Protein AF-0000000080868254 (afdb_homodimer)

Solvent-accessible surface area (backbone atoms only — not comparable to full-atom values): 18801 Å² total; per-residue (Å²): 122,67,76,65,59,70,73,47,70,87,49,38,46,84,48,96,91,38,57,43,38,47,66,55,54,52,48,51,52,50,49,51,52,48,44,69,66,23,72,53,44,58,68,69,58,51,49,35,52,51,50,48,51,50,36,41,52,49,46,23,74,74,70,76,46,77,66,84,44,53,63,46,52,36,52,51,48,42,25,28,54,68,40,35,48,67,52,64,89,85,54,77,50,29,49,23,31,48,89,92,38,28,28,34,74,47,54,37,42,64,83,52,80,74,42,64,48,76,47,57,61,83,40,53,45,54,31,36,36,39,30,37,33,45,89,84,73,48,79,48,74,48,81,39,54,44,86,74,35,61,88,71,90,54,68,57,33,58,51,53,67,87,63,69,77,129,122,63,79,58,60,70,73,49,70,86,51,36,47,84,49,95,91,32,52,43,39,49,67,54,53,51,48,52,53,49,51,50,52,48,44,70,67,23,72,52,45,59,70,70,58,53,48,35,53,50,49,48,52,50,36,40,51,50,46,23,74,74,68,75,45,77,65,84,45,53,62,46,51,35,53,50,46,41,24,28,54,67,41,34,48,66,49,64,89,84,54,76,51,29,48,22,31,49,88,92,39,28,27,33,73,47,55,38,42,64,85,50,79,72,41,64,46,77,45,58,60,84,41,54,45,54,30,37,37,41,31,37,33,46,89,83,72,47,79,46,73,47,82,38,54,45,86,74,34,61,88,69,89,54,69,56,33,58,48,51,67,88,64,69,76,129

Organism: NCBI:txid3151122

pLDDT: mean 88.77, std 14.73, range [28.58, 98.81]

Radius of gyration: 23.91 Å; Cα contacts (8 Å, |Δi|>4): 512; chains: 2; bounding box: 74×66×41 Å

Secondary structure (DSSP, 8-state):
------SSGGGEEEETTEEEEHHHHHHHHHHHHHHHH-TTS-HHHHHHHHHHHHHHHHHHHHHS---S-HHHHHHHHHHHHH--EEPPTT-SS-SEEETTEEEEEEEE-TT--S-EEEEETTS--SEEEEEEE-TT--EEEEEEEGGGS---SSSEEEEETT----/------SSGGGEEEETTEEEEHHHHHHHHHHHHHHHH-TTS-HHHHHHHHHHHHHHHHHHHHHS---S-HHHHHHHHHHHHH--EEPPTT-SS-SEEETTEEEEEEEE-TT--S-EEEEETTS--SEEEEEEE-TT--EEEEEEEGGGS---SSSEEEEETT----

Structure (mmCIF, N/CA/C/O backbone):
data_AF-0000000080868254-model_v1
#
loop_
_entity.id
_entity.type
_entity.pdbx_description
1 polymer 'Uncharacterized protein'
#
loop_
_atom_site.group_PDB
_atom_site.id
_atom_site.type_symbol
_atom_site.label_atom_id
_atom_site.label_alt_id
_atom_site.label_comp_id
_atom_site.label_asym_id
_atom_site.label_entity_id
_atom_site.label_seq_id
_atom_site.pdbx_PDB_ins_code
_atom_site.Cartn_x
_atom_site.Cartn_y
_atom_site.Cartn_z
_atom_site.occupancy
_atom_site.B_iso_or_equiv
_atom_site.auth_seq_id
_atom_site.auth_comp_id
_atom_site.auth_asym_id
_atom_site.auth_atom_id
_atom_site.pdbx_PDB_model_num
ATOM 1 N N . MET A 1 1 ? 33.5 0.46 -16.234 1 28.58 1 MET A N 1
ATOM 2 C CA . MET A 1 1 ? 34.469 0.875 -15.234 1 28.58 1 MET A CA 1
ATOM 3 C C . MET A 1 1 ? 33.781 1.437 -14 1 28.58 1 MET A C 1
ATOM 5 O O . MET A 1 1 ? 32.969 2.369 -14.102 1 28.58 1 MET A O 1
ATOM 9 N N . THR A 1 2 ? 33.75 0.509 -12.914 1 41.06 2 THR A N 1
ATOM 10 C CA . THR A 1 2 ? 32.906 1.168 -11.898 1 41.06 2 THR A CA 1
ATOM 11 C C . THR A 1 2 ? 33.688 2.297 -11.227 1 41.06 2 THR A C 1
ATOM 13 O O . THR A 1 2 ? 34.812 2.098 -10.781 1 41.06 2 THR A O 1
ATOM 16 N N . GLY A 1 3 ? 34.031 3.314 -11.969 1 34.5 3 GLY A N 1
ATOM 17 C CA . GLY A 1 3 ? 34.781 4.535 -11.742 1 34.5 3 GLY A CA 1
ATOM 18 C C . GLY A 1 3 ? 34.781 4.965 -10.289 1 34.5 3 GLY A C 1
ATOM 19 O O . GLY A 1 3 ? 35.062 6.125 -9.984 1 34.5 3 GLY A O 1
ATOM 20 N N . LEU A 1 4 ? 34.156 4.215 -9.391 1 41.09 4 LEU A N 1
ATOM 21 C CA . LEU A 1 4 ? 34.25 4.812 -8.062 1 41.09 4 LEU A CA 1
ATOM 22 C C . LEU A 1 4 ? 35.594 4.508 -7.41 1 41.09 4 LEU A C 1
ATOM 24 O O . LEU A 1 4 ? 36.031 3.359 -7.395 1 41.09 4 LEU A O 1
ATOM 28 N N . PRO A 1 5 ? 36.344 5.52 -7.031 1 38.59 5 PRO A N 1
ATOM 29 C CA . PRO A 1 5 ? 37.594 5.305 -6.285 1 38.59 5 PRO A CA 1
ATOM 30 C C . PRO A 1 5 ? 37.375 4.582 -4.961 1 38.59 5 PRO A C 1
ATOM 32 O O . PRO A 1 5 ? 36.406 4.867 -4.254 1 38.59 5 PRO A O 1
ATOM 35 N N . ILE A 1 6 ? 37.75 3.262 -4.836 1 46.84 6 ILE A N 1
ATOM 36 C CA . ILE A 1 6 ? 37.688 2.525 -3.578 1 46.84 6 ILE A CA 1
ATOM 37 C C . ILE A 1 6 ? 38.844 2.938 -2.674 1 46.84 6 ILE A C 1
ATOM 39 O O . ILE A 1 6 ? 40 2.867 -3.076 1 46.84 6 ILE A O 1
ATOM 43 N N . SER A 1 7 ? 38.5 3.75 -1.731 1 48.47 7 SER A N 1
ATOM 44 C CA . SER A 1 7 ? 39.531 4.16 -0.797 1 48.47 7 SER A CA 1
ATOM 45 C C . SER A 1 7 ? 40.031 2.979 0.026 1 48.47 7 SER A C 1
ATOM 47 O O . SER A 1 7 ? 41.188 2.963 0.459 1 48.47 7 SER A O 1
ATOM 49 N N . ASP A 1 8 ? 39 2.137 0.325 1 55.06 8 ASP A N 1
ATOM 50 C CA . ASP A 1 8 ? 39.438 1.041 1.197 1 55.06 8 ASP A CA 1
ATOM 51 C C . ASP A 1 8 ? 39.375 -0.296 0.464 1 55.06 8 ASP A C 1
ATOM 53 O O . ASP A 1 8 ? 38.312 -0.664 -0.081 1 55.06 8 ASP A O 1
ATOM 57 N N . PRO A 1 9 ? 40.469 -0.851 0.209 1 56.84 9 PRO A N 1
ATOM 58 C CA . PRO A 1 9 ? 40.594 -2.131 -0.494 1 56.84 9 PRO A CA 1
ATOM 59 C C . PRO A 1 9 ? 39.562 -3.164 0.002 1 56.84 9 PRO A C 1
ATOM 61 O O . PRO A 1 9 ? 39.281 -4.133 -0.703 1 56.84 9 PRO A O 1
ATOM 64 N N . SER A 1 10 ? 39.188 -2.908 1.234 1 66.38 10 SER A N 1
ATOM 65 C CA . SER A 1 10 ? 38.25 -3.869 1.812 1 66.38 10 SER A CA 1
ATOM 66 C C . SER A 1 10 ? 36.844 -3.703 1.223 1 66.38 10 SER A C 1
ATOM 68 O O . SER A 1 10 ? 36 -4.582 1.377 1 66.38 10 SER A O 1
ATOM 70 N N . ASP A 1 11 ? 36.812 -2.84 0.397 1 68.88 11 ASP A N 1
ATOM 71 C CA . ASP A 1 11 ? 35.438 -2.535 -0.048 1 68.88 11 ASP A CA 1
ATOM 72 C C . ASP A 1 11 ? 35.188 -3.109 -1.438 1 68.88 11 ASP A C 1
ATOM 74 O O . ASP A 1 11 ? 34.188 -2.791 -2.066 1 68.88 11 ASP A O 1
ATOM 78 N N . GLY A 1 12 ? 36.281 -3.912 -1.975 1 74.19 12 GLY A N 1
ATOM 79 C CA . GLY A 1 12 ? 36.094 -4.48 -3.295 1 74.19 12 GLY A CA 1
ATOM 80 C C . GLY A 1 12 ? 37.219 -5.391 -3.74 1 74.19 12 GLY A C 1
ATOM 81 O O . GLY A 1 12 ? 38.031 -5.836 -2.92 1 74.19 12 GLY A O 1
ATOM 82 N N . ILE A 1 13 ? 37.156 -6.027 -4.945 1 74.5 13 ILE A N 1
ATOM 83 C CA . ILE A 1 13 ? 38.156 -6.906 -5.508 1 74.5 13 ILE A CA 1
ATOM 84 C C . ILE A 1 13 ? 38.75 -6.273 -6.762 1 74.5 13 ILE A C 1
ATOM 86 O O . ILE A 1 13 ? 38.062 -5.555 -7.492 1 74.5 13 ILE A O 1
ATOM 90 N N . TRP A 1 14 ? 40.031 -6.375 -6.805 1 73.06 14 TRP A N 1
ATOM 91 C CA . TRP A 1 14 ? 40.719 -5.953 -8.023 1 73.06 14 TRP A CA 1
ATOM 92 C C . TRP A 1 14 ? 40.594 -7.012 -9.117 1 73.06 14 TRP A C 1
ATOM 94 O O . TRP A 1 14 ? 40.938 -8.18 -8.898 1 73.06 14 TRP A O 1
ATOM 104 N N . ASP A 1 15 ? 39.812 -6.617 -10.18 1 70.5 15 ASP A N 1
ATOM 105 C CA . ASP A 1 15 ? 39.688 -7.57 -11.273 1 70.5 15 ASP A CA 1
ATOM 106 C C . ASP A 1 15 ? 40 -6.918 -12.617 1 70.5 15 ASP A C 1
ATOM 108 O O . ASP A 1 15 ? 39.375 -5.953 -13.023 1 70.5 15 ASP A O 1
ATOM 112 N N . ASP A 1 16 ? 40.938 -7.566 -13.289 1 79.75 16 ASP A N 1
ATOM 113 C CA . ASP A 1 16 ? 41.375 -7.203 -14.633 1 79.75 16 ASP A CA 1
ATOM 114 C C . ASP A 1 16 ? 41.594 -5.695 -14.75 1 79.75 16 ASP A C 1
ATOM 116 O O . ASP A 1 16 ? 41.094 -5.059 -15.68 1 79.75 16 ASP A O 1
ATOM 120 N N . GLY A 1 17 ? 42.188 -5.152 -13.828 1 74.81 17 GLY A N 1
ATOM 121 C CA . GLY A 1 17 ? 42.594 -3.756 -13.93 1 74.81 17 GLY A CA 1
ATOM 122 C C . GLY A 1 17 ? 41.531 -2.805 -13.398 1 74.81 17 GLY A C 1
ATOM 123 O O . GLY A 1 17 ? 41.688 -1.584 -13.484 1 74.81 17 GLY A O 1
ATOM 124 N N . GLU A 1 18 ? 40.375 -3.33 -13.039 1 74.94 18 GLU A N 1
ATOM 125 C CA . GLU A 1 18 ? 39.344 -2.461 -12.484 1 74.94 18 GLU A CA 1
ATOM 126 C C . GLU A 1 18 ? 38.938 -2.898 -11.078 1 74.94 18 GLU A C 1
ATOM 128 O O . GLU A 1 18 ? 38.969 -4.09 -10.766 1 74.94 18 GLU A O 1
ATOM 133 N N . TRP A 1 19 ? 38.812 -2.008 -10.195 1 74.88 19 TRP A N 1
ATOM 134 C CA . TRP A 1 19 ? 38.281 -2.279 -8.875 1 74.88 19 TRP A CA 1
ATOM 135 C C . TRP A 1 19 ? 36.75 -2.445 -8.93 1 74.88 19 TRP A C 1
ATOM 137 O O . TRP A 1 19 ? 36.062 -1.589 -9.469 1 74.88 19 TRP A O 1
ATOM 147 N N . ILE A 1 20 ? 36.406 -3.693 -8.531 1 77.56 20 ILE A N 1
ATOM 148 C CA . ILE A 1 20 ? 34.969 -3.957 -8.461 1 77.56 20 ILE A CA 1
ATOM 149 C C . ILE A 1 20 ? 34.531 -3.973 -7 1 77.56 20 ILE A C 1
ATOM 151 O O . ILE A 1 20 ? 35.062 -4.75 -6.195 1 77.56 20 ILE A O 1
ATOM 155 N N . SER A 1 21 ? 33.719 -3.076 -6.566 1 82.06 21 SER A N 1
ATOM 156 C CA . SER A 1 21 ? 33.25 -2.955 -5.188 1 82.06 21 SER A CA 1
ATOM 157 C C . SER A 1 21 ? 32.375 -4.141 -4.793 1 82.06 21 SER A C 1
ATOM 159 O O . SER A 1 21 ? 31.641 -4.684 -5.625 1 82.06 21 SER A O 1
ATOM 161 N N . TRP A 1 22 ? 32.531 -4.605 -3.496 1 83.75 22 TRP A N 1
ATOM 162 C CA . TRP A 1 22 ? 31.641 -5.633 -2.967 1 83.75 22 TRP A CA 1
ATOM 163 C C . TRP A 1 22 ? 30.188 -5.219 -3.109 1 83.75 22 TRP A C 1
ATOM 165 O O . TRP A 1 22 ? 29.312 -6.059 -3.32 1 83.75 22 TRP A O 1
ATOM 175 N N . GLU A 1 23 ? 29.922 -3.967 -3.006 1 81.38 23 GLU A N 1
ATOM 176 C CA . GLU A 1 23 ? 28.562 -3.445 -3.174 1 81.38 23 GLU A CA 1
ATOM 177 C C . GLU A 1 23 ? 28.016 -3.766 -4.562 1 81.38 23 GLU A C 1
ATOM 179 O O . GLU A 1 23 ? 26.875 -4.191 -4.699 1 81.38 23 GLU A O 1
ATOM 184 N N . TRP A 1 24 ? 28.828 -3.578 -5.453 1 82.25 24 TRP A N 1
ATOM 185 C CA . TRP A 1 24 ? 28.406 -3.863 -6.824 1 82.25 24 TRP A CA 1
ATOM 186 C C . TRP A 1 24 ? 28.219 -5.359 -7.031 1 82.25 24 TRP A C 1
ATOM 188 O O . TRP A 1 24 ? 27.203 -5.785 -7.594 1 82.25 24 TRP A O 1
ATOM 198 N N . ILE A 1 25 ? 29.156 -6.141 -6.656 1 84 25 ILE A N 1
ATOM 199 C CA . ILE A 1 25 ? 29.078 -7.59 -6.809 1 84 25 ILE A CA 1
ATOM 200 C C . ILE A 1 25 ? 27.828 -8.117 -6.098 1 84 25 ILE A C 1
ATOM 202 O O . ILE A 1 25 ? 27.062 -8.891 -6.676 1 84 25 ILE A O 1
ATOM 206 N N . ASN A 1 26 ? 27.672 -7.684 -4.848 1 86.62 26 ASN A N 1
ATOM 207 C CA . ASN A 1 26 ? 26.5 -8.109 -4.086 1 86.62 26 ASN A CA 1
ATOM 208 C C . ASN A 1 26 ? 25.203 -7.664 -4.754 1 86.62 26 ASN A C 1
ATOM 210 O O . ASN A 1 26 ? 24.203 -8.383 -4.719 1 86.62 26 ASN A O 1
ATOM 214 N N . GLY A 1 27 ? 25.25 -6.551 -5.332 1 87.5 27 GLY A N 1
ATOM 215 C CA . GLY A 1 27 ? 24.094 -6.078 -6.078 1 87.5 27 GLY A CA 1
ATOM 216 C C . GLY A 1 27 ? 23.75 -6.957 -7.266 1 87.5 27 GLY A C 1
ATOM 217 O O . GLY A 1 27 ? 22.578 -7.266 -7.496 1 87.5 27 GLY A O 1
ATOM 218 N N . GLN A 1 28 ? 24.766 -7.375 -7.965 1 87.38 28 GLN A N 1
ATOM 219 C CA . GLN A 1 28 ? 24.547 -8.25 -9.117 1 87.38 28 GLN A CA 1
ATOM 220 C C . GLN A 1 28 ? 24.016 -9.609 -8.68 1 87.38 28 GLN A C 1
ATOM 222 O O . GLN A 1 28 ? 23.109 -10.156 -9.305 1 87.38 28 GLN A O 1
ATOM 227 N N . LEU A 1 29 ? 24.641 -10.094 -7.668 1 90.5 29 LEU A N 1
ATOM 228 C CA . LEU A 1 29 ? 24.203 -11.391 -7.156 1 90.5 29 LEU A CA 1
ATOM 229 C C . LEU A 1 29 ? 22.75 -11.312 -6.676 1 90.5 29 LEU A C 1
ATOM 231 O O . LEU A 1 29 ? 21.969 -12.227 -6.934 1 90.5 29 LEU A O 1
ATOM 235 N N . HIS A 1 30 ? 22.422 -10.25 -5.996 1 91.94 30 HIS A N 1
ATOM 236 C CA . HIS A 1 30 ? 21.062 -10.055 -5.52 1 91.94 30 HIS A CA 1
ATOM 237 C C . HIS A 1 30 ? 20.078 -9.984 -6.684 1 91.94 30 HIS A C 1
ATOM 239 O O . HIS A 1 30 ? 19.016 -10.609 -6.637 1 91.94 30 HIS A O 1
ATOM 245 N N . GLU A 1 31 ? 20.484 -9.344 -7.629 1 91.75 31 GLU A N 1
ATOM 246 C CA . GLU A 1 31 ? 19.625 -9.242 -8.805 1 91.75 31 GLU A CA 1
ATOM 247 C C . GLU A 1 31 ? 19.406 -10.609 -9.445 1 91.75 31 GLU A C 1
ATOM 249 O O . GLU A 1 31 ? 18.297 -10.922 -9.883 1 91.75 31 GLU A O 1
ATOM 254 N N . GLN A 1 32 ? 20.406 -11.422 -9.508 1 92.62 32 GLN A N 1
ATOM 255 C CA . GLN A 1 32 ? 20.281 -12.766 -10.055 1 92.62 32 GLN A CA 1
ATOM 256 C C . GLN A 1 32 ? 19.312 -13.609 -9.227 1 92.62 32 GLN A C 1
ATOM 258 O O . GLN A 1 32 ? 18.5 -14.344 -9.773 1 92.62 32 GLN A O 1
ATOM 263 N N . ASP A 1 33 ? 19.422 -13.453 -7.98 1 93.69 33 ASP A N 1
ATOM 264 C CA . ASP A 1 33 ? 18.531 -14.18 -7.086 1 93.69 33 ASP A CA 1
ATOM 265 C C . ASP A 1 33 ? 17.078 -13.75 -7.305 1 93.69 33 ASP A C 1
ATOM 267 O O . ASP A 1 33 ? 16.172 -14.586 -7.324 1 93.69 33 ASP A O 1
ATOM 271 N N . LEU A 1 34 ? 16.891 -12.516 -7.477 1 93.75 34 LEU A N 1
ATOM 272 C CA . LEU A 1 34 ? 15.547 -11.984 -7.695 1 93.75 34 LEU A CA 1
ATOM 273 C C . LEU A 1 34 ? 14.961 -12.5 -9.008 1 93.75 34 LEU A C 1
ATOM 275 O O . LEU A 1 34 ? 13.805 -12.93 -9.055 1 93.75 34 LEU A O 1
ATOM 279 N N . LYS A 1 35 ? 15.805 -12.531 -9.992 1 94.38 35 LYS A N 1
ATOM 280 C CA . LYS A 1 35 ? 15.352 -13 -11.297 1 94.38 35 LYS A CA 1
ATOM 281 C C . LYS A 1 35 ? 15.008 -14.484 -11.25 1 94.38 35 LYS A C 1
ATOM 283 O O . LYS A 1 35 ? 14.078 -14.93 -11.93 1 94.38 35 LYS A O 1
ATOM 288 N N . ALA A 1 36 ? 15.789 -15.18 -10.5 1 95.19 36 ALA A N 1
ATOM 289 C CA . ALA A 1 36 ? 15.508 -16.609 -10.352 1 95.19 36 ALA A CA 1
ATOM 290 C C . ALA A 1 36 ? 14.188 -16.828 -9.609 1 95.19 36 ALA A C 1
ATOM 292 O O . ALA A 1 36 ? 13.414 -17.719 -9.977 1 95.19 36 ALA A O 1
ATOM 293 N N . GLU A 1 37 ? 13.906 -16.016 -8.633 1 95 37 GLU A N 1
ATOM 294 C CA . GLU A 1 37 ? 12.703 -16.156 -7.816 1 95 37 GLU A CA 1
ATOM 295 C C . GLU A 1 37 ? 11.469 -15.664 -8.555 1 95 37 GLU A C 1
ATOM 297 O O . GLU A 1 37 ? 10.383 -16.219 -8.406 1 95 37 GLU A O 1
ATOM 302 N N . PHE A 1 38 ? 11.656 -14.641 -9.312 1 97 38 PHE A N 1
ATOM 303 C CA . PHE A 1 38 ? 10.547 -13.984 -10 1 97 38 PHE A CA 1
ATOM 304 C C . PHE A 1 38 ? 10.812 -13.906 -11.5 1 97 38 PHE A C 1
ATOM 306 O O . PHE A 1 38 ? 10.977 -12.82 -12.047 1 97 38 PHE A O 1
ATOM 313 N N . PRO A 1 39 ? 10.68 -14.992 -12.219 1 94.06 39 PRO A N 1
ATOM 314 C CA . PRO A 1 39 ? 11.102 -15.047 -13.617 1 94.06 39 PRO A CA 1
ATOM 315 C C . PRO A 1 39 ? 10.102 -14.383 -14.562 1 94.06 39 PRO A C 1
ATOM 317 O O . PRO A 1 39 ? 10.398 -14.188 -15.742 1 94.06 39 PRO A O 1
ATOM 320 N N . ASN A 1 40 ? 8.953 -13.891 -14.039 1 94.25 40 ASN A N 1
ATOM 321 C CA . ASN A 1 40 ? 7.883 -13.445 -14.93 1 94.25 40 ASN A CA 1
ATOM 322 C C . ASN A 1 40 ? 7.793 -11.922 -14.984 1 94.25 40 ASN A C 1
ATOM 324 O O . ASN A 1 40 ? 6.812 -11.367 -15.492 1 94.25 40 ASN A O 1
ATOM 328 N N . ALA A 1 41 ? 8.805 -11.25 -14.445 1 95.06 41 ALA A N 1
ATOM 329 C CA . ALA A 1 41 ? 8.711 -9.797 -14.406 1 95.06 41 ALA A CA 1
ATOM 330 C C . ALA A 1 41 ? 10.07 -9.148 -14.648 1 95.06 41 ALA A C 1
ATOM 332 O O . ALA A 1 41 ? 11.109 -9.719 -14.289 1 95.06 41 ALA A O 1
ATOM 333 N N . PRO A 1 42 ? 10.023 -7.965 -15.289 1 96.06 42 PRO A N 1
ATOM 334 C CA . PRO A 1 42 ? 11.281 -7.211 -15.383 1 96.06 42 PRO A CA 1
ATOM 335 C C . PRO A 1 42 ? 11.867 -6.879 -14.008 1 96.06 42 PRO A C 1
ATOM 337 O O . PRO A 1 42 ? 11.125 -6.703 -13.039 1 96.06 42 PRO A O 1
ATOM 340 N N . ILE A 1 43 ? 13.164 -6.762 -13.953 1 96.62 43 ILE A N 1
ATOM 341 C CA . ILE A 1 43 ? 13.891 -6.566 -12.703 1 96.62 43 ILE A CA 1
ATOM 342 C C . ILE A 1 43 ? 13.43 -5.27 -12.039 1 96.62 43 ILE A C 1
ATOM 344 O O . ILE A 1 43 ? 13.359 -5.184 -10.812 1 96.62 43 ILE A O 1
ATOM 348 N N . GLU A 1 44 ? 13.031 -4.281 -12.883 1 96.69 44 GLU A N 1
ATOM 349 C CA . GLU A 1 44 ? 12.617 -2.988 -12.344 1 96.69 44 GLU A CA 1
ATOM 350 C C . GLU A 1 44 ? 11.336 -3.113 -11.523 1 96.69 44 GLU A C 1
ATOM 352 O O . GLU A 1 44 ? 11.195 -2.467 -10.484 1 96.69 44 GLU A O 1
ATOM 357 N N . ILE A 1 45 ? 10.445 -3.949 -11.984 1 97.81 45 ILE A N 1
ATOM 358 C CA . ILE A 1 45 ? 9.195 -4.156 -11.273 1 97.81 45 ILE A CA 1
ATOM 359 C C . ILE A 1 45 ? 9.445 -4.961 -10 1 97.81 45 ILE A C 1
ATOM 361 O O . ILE A 1 45 ? 8.859 -4.684 -8.953 1 97.81 45 ILE A O 1
ATOM 365 N N . ILE A 1 46 ? 10.32 -5.922 -10.078 1 98.19 46 ILE A N 1
ATOM 366 C CA . ILE A 1 46 ? 10.688 -6.723 -8.914 1 98.19 46 ILE A CA 1
ATOM 367 C C . ILE A 1 46 ? 11.273 -5.816 -7.836 1 98.19 46 ILE A C 1
ATOM 369 O O . ILE A 1 46 ? 10.977 -5.977 -6.652 1 98.19 46 ILE A O 1
ATOM 373 N N . LYS A 1 47 ? 12.078 -4.887 -8.266 1 97.44 47 LYS A N 1
ATOM 374 C CA . LYS A 1 47 ? 12.688 -3.963 -7.316 1 97.44 47 LYS A CA 1
ATOM 375 C C . LYS A 1 47 ? 11.641 -3.082 -6.648 1 97.44 47 LYS A C 1
ATOM 377 O O . LYS A 1 47 ? 11.758 -2.754 -5.465 1 97.44 47 LYS A O 1
ATOM 382 N N . VAL A 1 48 ? 10.609 -2.664 -7.383 1 98.19 48 VAL A N 1
ATOM 383 C CA . VAL A 1 48 ? 9.508 -1.916 -6.785 1 98.19 48 VAL A CA 1
ATOM 384 C C . VAL A 1 48 ? 8.836 -2.756 -5.703 1 98.19 48 VAL A C 1
ATOM 386 O O . VAL A 1 48 ? 8.562 -2.262 -4.605 1 98.19 48 VAL A O 1
ATOM 389 N N . PHE A 1 49 ? 8.594 -4 -5.992 1 98.69 49 PHE A N 1
ATOM 390 C CA . PHE A 1 49 ? 8.008 -4.918 -5.02 1 98.69 49 PHE A CA 1
ATOM 391 C C . PHE A 1 49 ? 8.875 -5.008 -3.771 1 98.69 49 PHE A C 1
ATOM 393 O O . PHE A 1 49 ? 8.375 -4.895 -2.65 1 98.69 49 PHE A O 1
ATOM 400 N N . GLU A 1 50 ? 10.117 -5.234 -3.957 1 98.06 50 GLU A N 1
ATOM 401 C CA . GLU A 1 50 ? 11.047 -5.332 -2.834 1 98.06 50 GLU A CA 1
ATOM 402 C C . GLU A 1 50 ? 11.031 -4.062 -1.992 1 98.06 50 GLU A C 1
ATOM 404 O O . GLU A 1 50 ? 11.062 -4.125 -0.761 1 98.06 50 GLU A O 1
ATOM 409 N N . ASP A 1 51 ? 11.016 -2.961 -2.684 1 98.06 51 ASP A N 1
ATOM 410 C CA . ASP A 1 51 ? 11.008 -1.682 -1.979 1 98.06 51 ASP A CA 1
ATOM 411 C C . ASP A 1 51 ? 9.742 -1.525 -1.145 1 98.06 51 ASP A C 1
ATOM 413 O O . ASP A 1 51 ? 9.789 -1.014 -0.024 1 98.06 51 ASP A O 1
ATOM 417 N N . LEU A 1 52 ? 8.641 -1.918 -1.691 1 98.81 52 LEU A N 1
ATOM 418 C CA . LEU A 1 52 ? 7.395 -1.87 -0.94 1 98.81 52 LEU A CA 1
ATOM 419 C C . LEU A 1 52 ? 7.473 -2.752 0.302 1 98.81 52 LEU A C 1
ATOM 421 O O . LEU A 1 52 ? 7.078 -2.33 1.393 1 98.81 52 LEU A O 1
ATOM 425 N N . VAL A 1 53 ? 7.984 -3.916 0.165 1 98.75 53 VAL A N 1
ATOM 426 C CA . VAL A 1 53 ? 8.109 -4.855 1.274 1 98.75 53 VAL A CA 1
ATOM 427 C C . VAL A 1 53 ? 9.047 -4.285 2.332 1 98.75 53 VAL A C 1
ATOM 429 O O . VAL A 1 53 ? 8.758 -4.34 3.529 1 98.75 53 VAL A O 1
ATOM 432 N N . TYR A 1 54 ? 10.148 -3.768 1.877 1 98.25 54 TYR A N 1
ATOM 433 C CA . TYR A 1 54 ? 11.109 -3.17 2.793 1 98.25 54 TYR A CA 1
ATOM 434 C C . TYR A 1 54 ? 10.484 -2.021 3.572 1 98.25 54 TYR A C 1
ATOM 436 O O . TYR A 1 54 ? 10.672 -1.913 4.789 1 98.25 54 TYR A O 1
ATOM 444 N N . SER A 1 55 ? 9.773 -1.185 2.859 1 98.44 55 SER A N 1
ATOM 445 C CA . SER A 1 55 ? 9.117 -0.054 3.51 1 98.44 55 SER A CA 1
ATOM 446 C C . SER A 1 55 ? 8.102 -0.526 4.547 1 98.44 55 SER A C 1
ATOM 448 O O . SER A 1 55 ? 8.016 0.037 5.641 1 98.44 55 SER A O 1
ATOM 450 N N . ALA A 1 56 ? 7.348 -1.529 4.203 1 98.75 56 ALA A N 1
ATOM 451 C CA . ALA A 1 56 ? 6.367 -2.082 5.137 1 98.75 56 ALA A CA 1
ATOM 452 C C . ALA A 1 56 ? 7.051 -2.643 6.379 1 98.75 56 ALA A C 1
ATOM 454 O O . ALA A 1 56 ? 6.609 -2.396 7.504 1 98.75 56 ALA A O 1
ATOM 455 N N . ALA A 1 57 ? 8.102 -3.365 6.176 1 98.62 57 ALA A N 1
ATOM 456 C CA . ALA A 1 57 ? 8.844 -3.941 7.293 1 98.62 57 ALA A CA 1
ATOM 457 C C . ALA A 1 57 ? 9.453 -2.85 8.164 1 98.62 57 ALA A C 1
ATOM 459 O O . ALA A 1 57 ? 9.406 -2.93 9.391 1 98.62 57 ALA A O 1
ATOM 460 N N . GLU A 1 58 ? 10.016 -1.886 7.539 1 98.19 58 GLU A N 1
ATOM 461 C CA . GLU A 1 58 ? 10.633 -0.78 8.266 1 98.19 58 GLU A CA 1
ATOM 462 C C . GLU A 1 58 ? 9.602 -0.025 9.102 1 98.19 58 GLU A C 1
ATOM 464 O O . GLU A 1 58 ? 9.852 0.304 10.258 1 98.19 58 GLU A O 1
ATOM 469 N N . TYR A 1 59 ? 8.5 0.252 8.492 1 98.44 59 TYR A N 1
ATOM 470 C CA . TYR A 1 59 ? 7.445 0.936 9.227 1 98.44 59 TYR A CA 1
ATOM 471 C C . TYR A 1 59 ? 7.051 0.151 10.477 1 98.44 59 TYR A C 1
ATOM 473 O O . TYR A 1 59 ? 6.887 0.728 11.555 1 98.44 59 TYR A O 1
ATOM 481 N N . TYR A 1 60 ? 6.891 -1.123 10.32 1 98.25 60 TYR A N 1
ATOM 482 C CA . TYR A 1 60 ? 6.539 -1.967 11.461 1 98.25 60 TYR A CA 1
ATOM 483 C C . TYR A 1 60 ? 7.621 -1.909 12.531 1 98.25 60 TYR A C 1
ATOM 485 O O . TYR A 1 60 ? 7.316 -1.818 13.719 1 98.25 60 TYR A O 1
ATOM 493 N N . GLU A 1 61 ? 8.844 -2.006 12.156 1 97.94 61 GLU A N 1
ATOM 494 C CA . GLU A 1 61 ? 9.945 -1.962 13.102 1 97.94 61 GLU A CA 1
ATOM 495 C C . GLU A 1 61 ? 9.953 -0.65 13.883 1 97.94 61 GLU A C 1
ATOM 497 O O . GLU A 1 61 ? 10.258 -0.634 15.078 1 97.94 61 GLU A O 1
ATOM 502 N N . LEU A 1 62 ? 9.586 0.371 13.195 1 96.75 62 LEU A N 1
ATOM 503 C CA . LEU A 1 62 ? 9.648 1.704 13.789 1 96.75 62 LEU A CA 1
ATOM 504 C C . LEU A 1 62 ? 8.445 1.955 14.695 1 96.75 62 LEU A C 1
ATOM 506 O O . LEU A 1 62 ? 8.547 2.699 15.672 1 96.75 62 LEU A O 1
ATOM 510 N N . THR A 1 63 ? 7.289 1.317 14.438 1 96.5 63 THR A N 1
ATOM 511 C CA . THR A 1 63 ? 6.062 1.783 15.078 1 96.5 63 THR A CA 1
ATOM 512 C C . THR A 1 63 ? 5.348 0.633 15.781 1 96.5 63 THR A C 1
ATOM 514 O O . THR A 1 63 ? 4.473 0.858 16.625 1 96.5 63 THR A O 1
ATOM 517 N N . GLY A 1 64 ? 5.652 -0.641 15.336 1 96.12 64 GLY A N 1
ATOM 518 C CA . GLY A 1 64 ? 4.906 -1.789 15.82 1 96.12 64 GLY A CA 1
ATOM 519 C C . GLY A 1 64 ? 3.574 -1.979 15.117 1 96.12 64 GLY A C 1
ATOM 520 O O . GLY A 1 64 ? 2.807 -2.881 15.461 1 96.12 64 GLY A O 1
ATOM 521 N N . ARG A 1 65 ? 3.336 -1.124 14.086 1 95.75 65 ARG A N 1
ATOM 522 C CA . ARG A 1 65 ? 2.08 -1.195 13.352 1 95.75 65 ARG A CA 1
ATOM 523 C C . ARG A 1 65 ? 2.32 -1.61 11.898 1 95.75 65 ARG A C 1
ATOM 525 O O . ARG A 1 65 ? 3.334 -1.244 11.305 1 95.75 65 ARG A O 1
ATOM 532 N N . TYR A 1 66 ? 1.329 -2.291 11.32 1 97.06 66 TYR A N 1
ATOM 533 C CA . TYR A 1 66 ? 1.441 -2.727 9.938 1 97.06 66 TYR A CA 1
ATOM 534 C C . TYR A 1 66 ? 0.832 -1.699 8.992 1 97.06 66 TYR A C 1
ATOM 536 O O . TYR A 1 66 ? -0.227 -1.136 9.273 1 97.06 66 TYR A O 1
ATOM 544 N N . LEU A 1 67 ? 1.562 -1.451 7.906 1 97.81 67 LEU A N 1
ATOM 545 C CA . LEU A 1 67 ? 0.894 -0.781 6.797 1 97.81 67 LEU A CA 1
ATOM 546 C C . LEU A 1 67 ? -0.198 -1.666 6.207 1 97.81 67 LEU A C 1
ATOM 548 O O . LEU A 1 67 ? -0.007 -2.875 6.051 1 97.81 67 LEU A O 1
ATOM 552 N N . GLN A 1 68 ? -1.288 -1.057 5.914 1 97 68 GLN A N 1
ATOM 553 C CA . GLN A 1 68 ? -2.418 -1.812 5.383 1 97 68 GLN A CA 1
ATOM 554 C C . GLN A 1 68 ? -2.348 -1.915 3.863 1 97 68 GLN A C 1
ATOM 556 O O . GLN A 1 68 ? -3.254 -1.457 3.162 1 97 68 GLN A O 1
ATOM 561 N N . ILE A 1 69 ? -1.214 -2.559 3.4 1 98.38 69 ILE A N 1
ATOM 562 C CA . ILE A 1 69 ? -1.055 -2.707 1.958 1 98.38 69 ILE A CA 1
ATOM 563 C C . ILE A 1 69 ? -0.899 -4.184 1.604 1 98.38 69 ILE A C 1
ATOM 565 O O . ILE A 1 69 ? -0.351 -4.523 0.552 1 98.38 69 ILE A O 1
ATOM 569 N N . TRP A 1 70 ? -1.413 -5.066 2.414 1 97.75 70 TRP A N 1
ATOM 570 C CA . TRP A 1 70 ? -1.239 -6.508 2.26 1 97.75 70 TRP A CA 1
ATOM 571 C C . TRP A 1 70 ? -1.844 -6.988 0.945 1 97.75 70 TRP A C 1
ATOM 573 O O . TRP A 1 70 ? -1.23 -7.781 0.227 1 97.75 70 TRP A O 1
ATOM 583 N N . GLY A 1 71 ? -3.033 -6.523 0.677 1 97 71 GLY A N 1
ATOM 584 C CA . GLY A 1 71 ? -3.688 -6.957 -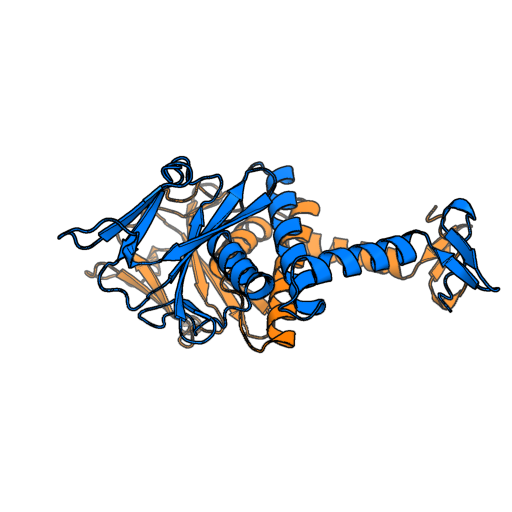0.547 1 97 71 GLY A CA 1
ATOM 585 C C . GLY A 1 71 ? -2.889 -6.637 -1.797 1 97 71 GLY A C 1
ATOM 586 O O . GLY A 1 71 ? -2.748 -7.48 -2.684 1 97 71 GLY A O 1
ATOM 587 N N . GLU A 1 72 ? -2.375 -5.465 -1.805 1 98.06 72 GLU A N 1
ATOM 588 C CA . GLU A 1 72 ? -1.604 -5.047 -2.971 1 98.06 72 GLU A CA 1
ATOM 589 C C . GLU A 1 72 ? -0.285 -5.812 -3.064 1 98.06 72 GLU A C 1
ATOM 591 O O . GLU A 1 72 ? 0.149 -6.18 -4.156 1 98.06 72 GLU A O 1
ATOM 596 N N . LEU A 1 73 ? 0.36 -6.04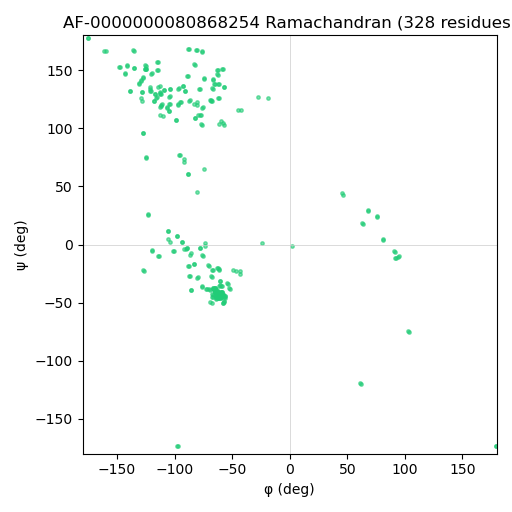7 -1.892 1 98.69 73 LEU A N 1
ATOM 597 C CA . LEU A 1 73 ? 1.57 -6.863 -1.89 1 98.69 73 LEU A CA 1
ATOM 598 C C . LEU A 1 73 ? 1.29 -8.258 -2.445 1 98.69 73 LEU A C 1
ATOM 600 O O . LEU A 1 73 ? 2.08 -8.789 -3.229 1 98.69 73 LEU A O 1
ATOM 604 N N . GLY A 1 74 ? 0.165 -8.789 -2.064 1 98.44 74 GLY A N 1
ATOM 605 C CA . GLY A 1 74 ? -0.211 -10.094 -2.584 1 98.44 74 GLY A CA 1
ATOM 606 C C . GLY A 1 74 ? -0.428 -10.094 -4.086 1 98.44 74 GLY A C 1
ATOM 607 O O . GLY A 1 74 ? 0.004 -11.023 -4.777 1 98.44 74 GLY A O 1
ATOM 608 N N . GLU A 1 75 ? -1.078 -9.102 -4.543 1 98.12 75 GLU A N 1
ATOM 609 C CA . GLU A 1 75 ? -1.363 -9.008 -5.973 1 98.12 75 GLU A CA 1
ATOM 610 C C . GLU A 1 75 ? -0.084 -8.805 -6.781 1 98.12 75 GLU A C 1
ATOM 612 O O . GLU A 1 75 ? 0.086 -9.398 -7.848 1 98.12 75 GLU A O 1
ATOM 617 N N . LEU A 1 76 ? 0.746 -7.965 -6.289 1 98.12 76 LEU A N 1
ATOM 618 C CA . LEU A 1 76 ? 2.01 -7.746 -6.984 1 98.12 76 LEU A CA 1
ATOM 619 C C . LEU A 1 76 ? 2.861 -9.008 -6.977 1 98.12 76 LEU A C 1
ATOM 621 O O . LEU A 1 76 ? 3.488 -9.344 -7.984 1 98.12 76 LEU A O 1
ATOM 625 N N . TYR A 1 77 ? 2.877 -9.711 -5.852 1 98.56 77 TYR A N 1
ATOM 626 C CA . TYR A 1 77 ? 3.564 -11 -5.758 1 98.56 77 TYR A CA 1
ATOM 627 C C . TYR A 1 77 ? 3.051 -11.969 -6.816 1 98.56 77 TYR A C 1
ATOM 629 O O . TYR A 1 77 ? 3.836 -12.648 -7.477 1 98.56 77 TYR A O 1
ATOM 637 N N . ALA A 1 78 ? 1.758 -12.008 -6.961 1 98.31 78 ALA A N 1
ATOM 638 C CA . ALA A 1 78 ? 1.132 -12.875 -7.953 1 98.31 78 ALA A CA 1
ATOM 639 C C . ALA A 1 78 ? 1.607 -12.531 -9.359 1 98.31 78 ALA A C 1
ATOM 641 O O . ALA A 1 78 ? 1.878 -13.422 -10.172 1 98.31 78 ALA A O 1
ATOM 642 N N . GLU A 1 79 ? 1.698 -11.281 -9.609 1 97.62 79 GLU A N 1
ATOM 643 C CA . GLU A 1 79 ? 2.145 -10.797 -10.906 1 97.62 79 GLU A CA 1
ATOM 644 C C . GLU A 1 79 ? 3.588 -11.211 -11.188 1 97.62 79 GLU A C 1
ATOM 646 O O . GLU A 1 79 ? 3.881 -11.789 -12.234 1 97.62 79 GLU A O 1
ATOM 651 N N . ILE A 1 80 ? 4.43 -11.016 -10.227 1 97.94 80 ILE A N 1
ATOM 652 C CA . ILE A 1 80 ? 5.852 -11.156 -10.531 1 97.94 80 ILE A CA 1
ATOM 653 C C . ILE A 1 80 ? 6.277 -12.609 -10.375 1 97.94 80 ILE A C 1
ATOM 655 O O . ILE A 1 80 ? 7.191 -13.078 -11.062 1 97.94 80 ILE A O 1
ATOM 659 N N . LYS A 1 81 ? 5.625 -13.367 -9.547 1 97.94 81 LYS A N 1
ATOM 660 C CA . LYS A 1 81 ? 5.992 -14.766 -9.305 1 97.94 81 LYS A CA 1
ATOM 661 C C . LYS A 1 81 ? 5.348 -15.688 -10.336 1 97.94 81 LYS A C 1
ATOM 663 O O . LYS A 1 81 ? 5.996 -16.594 -10.852 1 97.94 81 LYS A O 1
ATOM 668 N N . TYR A 1 82 ? 4.094 -15.414 -10.711 1 97.81 82 TYR A N 1
ATOM 669 C CA . TYR A 1 82 ? 3.33 -16.375 -11.5 1 97.81 82 TYR A CA 1
ATOM 670 C C . TYR A 1 82 ? 3.029 -15.82 -12.891 1 97.81 82 TYR A C 1
ATOM 672 O O . TYR A 1 82 ? 2.535 -16.547 -13.758 1 97.81 82 TYR A O 1
ATOM 680 N N . GLY A 1 83 ? 3.318 -14.531 -13.062 1 97.44 83 GLY A N 1
ATOM 681 C CA . GLY A 1 83 ? 3.018 -13.93 -14.352 1 97.44 83 GLY A CA 1
ATOM 682 C C . GLY A 1 83 ? 1.539 -13.656 -14.555 1 97.44 83 GLY A C 1
ATOM 683 O O . GLY A 1 83 ? 1.049 -13.648 -15.68 1 97.44 83 GLY A O 1
ATOM 684 N N . ILE A 1 84 ? 0.826 -13.508 -13.469 1 97.75 84 ILE A N 1
ATOM 685 C CA . ILE A 1 84 ? -0.599 -13.203 -13.555 1 97.75 84 ILE A CA 1
ATOM 686 C C . ILE A 1 84 ? -0.796 -11.797 -14.109 1 97.75 84 ILE A C 1
ATOM 688 O O . ILE A 1 84 ? -0.205 -10.836 -13.609 1 97.75 84 ILE A O 1
ATOM 692 N N . GLU A 1 85 ? -1.529 -11.711 -15.18 1 96.75 85 GLU A N 1
ATOM 693 C CA . GLU A 1 85 ? -1.955 -10.422 -15.727 1 96.75 85 GLU A CA 1
ATOM 694 C C . GLU A 1 85 ? -3.188 -9.898 -14.992 1 96.75 85 GLU A C 1
ATOM 696 O O . GLU A 1 85 ? -4.301 -10.375 -15.227 1 96.75 85 GLU A O 1
ATOM 701 N N . ARG A 1 86 ? -2.984 -8.883 -14.234 1 96.5 86 ARG A N 1
ATOM 702 C CA . ARG A 1 86 ? -4.059 -8.375 -13.383 1 96.5 86 ARG A CA 1
ATOM 703 C C . ARG A 1 86 ? -5.102 -7.629 -14.203 1 96.5 86 ARG A C 1
ATOM 705 O O . ARG A 1 86 ? -4.762 -6.883 -15.117 1 96.5 86 ARG A O 1
ATOM 712 N N . HIS A 1 87 ? -6.309 -7.801 -13.812 1 94.5 87 HIS A N 1
ATOM 713 C CA . HIS A 1 87 ? -7.371 -6.973 -14.375 1 94.5 87 HIS A CA 1
ATOM 714 C C . HIS A 1 87 ? -7.355 -5.574 -13.766 1 94.5 87 HIS A C 1
ATOM 716 O O . HIS A 1 87 ? -6.684 -5.332 -12.758 1 94.5 87 HIS A O 1
ATOM 722 N N . ARG A 1 88 ? -8.062 -4.762 -14.43 1 89.38 88 ARG A N 1
ATOM 723 C CA . ARG A 1 88 ? -8.258 -3.434 -13.859 1 89.38 88 ARG A CA 1
ATOM 724 C C . ARG A 1 88 ? -8.992 -3.51 -12.531 1 89.38 88 ARG A C 1
ATOM 726 O O . ARG A 1 88 ? -9.82 -4.402 -12.32 1 89.38 88 ARG A O 1
ATOM 733 N N . PRO A 1 89 ? -8.688 -2.547 -11.664 1 82.62 89 PRO A N 1
ATOM 734 C CA . PRO A 1 89 ? -9.414 -2.543 -10.391 1 82.62 89 PRO A CA 1
ATOM 735 C C . PRO A 1 89 ? -10.93 -2.473 -10.57 1 82.62 89 PRO A C 1
ATOM 737 O O . PRO A 1 89 ? -11.414 -1.719 -11.414 1 82.62 89 PRO A O 1
ATOM 740 N N . GLY A 1 90 ? -11.609 -3.307 -9.805 1 78.88 90 GLY A N 1
ATOM 741 C CA . GLY A 1 90 ? -13.062 -3.256 -9.812 1 78.88 90 GLY A CA 1
ATOM 742 C C . GLY A 1 90 ? -13.688 -4.199 -10.82 1 78.88 90 GLY A C 1
ATOM 743 O O . GLY A 1 90 ? -14.906 -4.375 -10.844 1 78.88 90 GLY A O 1
ATOM 744 N N . MET A 1 91 ? -12.898 -4.73 -11.68 1 84.56 91 MET A N 1
ATOM 745 C CA . MET A 1 91 ? -13.438 -5.699 -12.633 1 84.56 91 MET A CA 1
ATOM 746 C C . MET A 1 91 ? -14 -6.918 -11.906 1 84.56 91 MET A C 1
ATOM 748 O O . MET A 1 91 ? -13.391 -7.418 -10.961 1 84.56 91 MET A O 1
ATOM 752 N N . ALA A 1 92 ? -15.156 -7.34 -12.422 1 83.38 92 ALA A N 1
ATOM 753 C CA . ALA A 1 92 ? -15.867 -8.445 -11.781 1 83.38 92 ALA A CA 1
ATOM 754 C C . ALA A 1 92 ? -15.297 -9.789 -12.219 1 83.38 92 ALA A C 1
ATOM 756 O O . ALA A 1 92 ? -14.672 -9.891 -13.273 1 83.38 92 ALA A O 1
ATOM 757 N N . GLY A 1 93 ? -15.492 -10.789 -11.305 1 87 93 GLY A N 1
ATOM 758 C CA . GLY A 1 93 ? -15.188 -12.156 -11.68 1 87 93 GLY A CA 1
ATOM 759 C C . GLY A 1 93 ? -13.883 -12.664 -11.094 1 87 93 GLY A C 1
ATOM 760 O O . GLY A 1 93 ? -13.891 -13.5 -10.188 1 87 93 GLY A O 1
ATOM 761 N N . SER A 1 94 ? -12.82 -12.156 -11.734 1 93.81 94 SER A N 1
ATOM 762 C CA . SER A 1 94 ? -11.508 -12.594 -11.273 1 93.81 94 SER A CA 1
ATOM 763 C C . SER A 1 94 ? -10.539 -11.422 -11.156 1 93.81 94 SER A C 1
ATOM 765 O O . SER A 1 94 ? -10.844 -10.312 -11.609 1 93.81 94 SER A O 1
ATOM 767 N N . ASP A 1 95 ? -9.43 -11.688 -10.477 1 96 95 ASP A N 1
ATOM 768 C CA . ASP A 1 95 ? -8.445 -10.625 -10.273 1 96 95 ASP A CA 1
ATOM 769 C C . ASP A 1 95 ? -7.453 -10.562 -11.438 1 96 95 ASP A C 1
ATOM 771 O O . ASP A 1 95 ? -6.746 -9.57 -11.602 1 96 95 ASP A O 1
ATOM 775 N N . GLY A 1 96 ? -7.402 -11.641 -12.188 1 97.31 96 GLY A N 1
ATOM 776 C CA . GLY A 1 96 ? -6.484 -11.664 -13.312 1 97.31 96 GLY A CA 1
ATOM 777 C C . GLY A 1 96 ? -6.512 -12.969 -14.078 1 97.31 96 GLY A C 1
ATOM 778 O O . GLY A 1 96 ? -7.387 -13.812 -13.852 1 97.31 96 GLY A O 1
ATOM 779 N N . ARG A 1 97 ? -5.566 -13.039 -15.023 1 97.38 97 ARG A N 1
ATOM 780 C CA . ARG A 1 97 ? -5.465 -14.234 -15.844 1 97.38 97 ARG A CA 1
ATOM 781 C C . ARG A 1 97 ? -4.043 -14.789 -15.836 1 97.38 97 ARG A C 1
ATOM 783 O O . ARG A 1 97 ? -3.074 -14.031 -15.781 1 97.38 97 ARG A O 1
ATOM 790 N N . MET A 1 98 ? -3.945 -16.016 -15.852 1 97.12 98 MET A N 1
ATOM 791 C CA . MET A 1 98 ? -2.723 -16.781 -16.078 1 97.12 98 MET A CA 1
ATOM 792 C C . MET A 1 98 ? -2.916 -17.812 -17.188 1 97.12 98 MET A C 1
ATOM 794 O O . MET A 1 98 ? -3.459 -18.891 -16.953 1 97.12 98 MET A O 1
ATOM 798 N N . GLY A 1 99 ? -2.51 -17.438 -18.438 1 95.94 99 GLY A N 1
ATOM 799 C CA . GLY A 1 99 ? -2.92 -18.234 -19.578 1 95.94 99 GLY A CA 1
ATOM 800 C C . GLY A 1 99 ? -4.426 -18.297 -19.75 1 95.94 99 GLY A C 1
ATOM 801 O O . GLY A 1 99 ? -5.086 -17.266 -19.844 1 95.94 99 GLY A O 1
ATOM 802 N N . ASN A 1 100 ? -4.949 -19.469 -19.688 1 96.75 100 ASN A N 1
ATOM 803 C CA . ASN A 1 100 ? -6.383 -19.672 -19.891 1 96.75 100 ASN A CA 1
ATOM 804 C C . ASN A 1 100 ? -7.137 -19.672 -18.562 1 96.75 100 ASN A C 1
ATOM 806 O O . ASN A 1 100 ? -8.359 -19.797 -18.547 1 96.75 100 ASN A O 1
ATOM 810 N N . ASP A 1 101 ? -6.473 -19.469 -17.531 1 97.81 101 ASP A N 1
ATOM 811 C CA . ASP A 1 101 ? -7.098 -19.547 -16.203 1 97.81 101 ASP A CA 1
ATOM 812 C C . ASP A 1 101 ? -7.504 -18.156 -15.711 1 97.81 101 ASP A C 1
ATOM 814 O O . ASP A 1 101 ? -6.77 -17.188 -15.891 1 97.81 101 ASP A O 1
ATOM 818 N N . TRP A 1 102 ? -8.664 -18.094 -15.203 1 97.75 102 TRP A N 1
ATOM 819 C CA . TRP A 1 102 ? -9.109 -16.953 -14.422 1 97.75 102 TRP A CA 1
ATOM 820 C C . TRP A 1 102 ? -8.734 -17.109 -12.953 1 97.75 102 TRP A C 1
ATOM 822 O O . TRP A 1 102 ? -9.117 -18.094 -12.32 1 97.75 102 TRP A O 1
ATOM 832 N N . VAL A 1 103 ? -8.016 -16.156 -12.398 1 98.06 103 VAL A N 1
ATOM 833 C CA . VAL A 1 103 ? -7.398 -16.375 -11.094 1 98.06 103 VAL A CA 1
ATOM 834 C C . VAL A 1 103 ? -7.965 -15.367 -10.086 1 98.06 103 VAL A C 1
ATOM 836 O O . VAL A 1 103 ? -7.996 -14.164 -10.352 1 98.06 103 VAL A O 1
ATOM 839 N N . GLU A 1 104 ? -8.508 -15.914 -9.008 1 97.56 104 GLU A N 1
ATOM 840 C CA . GLU A 1 104 ? -8.805 -15.109 -7.82 1 97.56 104 GLU A CA 1
ATOM 841 C C . GLU A 1 104 ? -7.621 -15.109 -6.855 1 97.56 104 GLU A C 1
ATOM 843 O O . GLU A 1 104 ? -7.004 -16.141 -6.613 1 97.56 104 GLU A O 1
ATOM 848 N N . ILE A 1 105 ? -7.207 -13.93 -6.355 1 97.69 105 ILE A N 1
ATOM 849 C CA . ILE A 1 105 ? -6.062 -13.797 -5.461 1 97.69 105 ILE A CA 1
ATOM 850 C C . ILE A 1 105 ? -6.535 -13.375 -4.07 1 97.69 105 ILE A C 1
ATOM 852 O O . ILE A 1 105 ? -7.309 -12.43 -3.934 1 97.69 105 ILE A O 1
ATOM 856 N N . LYS A 1 106 ? -6.105 -14.078 -3.01 1 97.19 106 LYS A N 1
ATOM 857 C CA . LYS A 1 106 ? -6.363 -13.719 -1.617 1 97.19 106 LYS A CA 1
ATOM 858 C C . LYS A 1 106 ? -5.07 -13.711 -0.805 1 97.19 106 LYS A C 1
ATOM 860 O O . LYS A 1 106 ? -4.207 -14.57 -0.991 1 97.19 106 LYS A O 1
ATOM 865 N N . THR A 1 107 ? -4.98 -12.789 0.052 1 97.5 107 THR A N 1
ATOM 866 C CA . THR A 1 107 ? -3.787 -12.648 0.879 1 97.5 107 THR A CA 1
ATOM 867 C C . THR A 1 107 ? -4.105 -12.938 2.342 1 97.5 107 THR A C 1
ATOM 869 O O . THR A 1 107 ? -5.137 -12.5 2.859 1 97.5 107 THR A O 1
ATOM 872 N N . ILE A 1 108 ? -3.342 -13.742 2.955 1 97.31 108 ILE A N 1
ATOM 873 C CA . ILE A 1 108 ? -3.363 -13.945 4.398 1 97.31 108 ILE A CA 1
ATOM 874 C C . ILE A 1 108 ? -2.25 -13.133 5.051 1 97.31 108 ILE A C 1
ATOM 876 O O . ILE A 1 108 ? -1.068 -13.445 4.902 1 97.31 108 ILE A O 1
ATOM 880 N N . SER A 1 109 ? -2.672 -12.102 5.695 1 96.88 109 SER A N 1
ATOM 881 C CA . SER A 1 109 ? -1.717 -11.242 6.387 1 96.88 109 SER A CA 1
ATOM 882 C C . SER A 1 109 ? -1.45 -11.742 7.805 1 96.88 109 SER A C 1
ATOM 884 O O . SER A 1 109 ? -2.172 -12.602 8.312 1 96.88 109 SER A O 1
ATOM 886 N N . PRO A 1 110 ? -0.419 -11.203 8.492 1 95 110 PRO A N 1
ATOM 887 C CA . PRO A 1 110 ? -0.149 -11.602 9.875 1 95 110 PRO A CA 1
ATOM 888 C C . PRO A 1 110 ? -1.293 -11.25 10.828 1 95 110 PRO A C 1
ATOM 890 O O . PRO A 1 110 ? -1.403 -11.828 11.906 1 95 110 PRO A O 1
ATOM 893 N N . GLU A 1 111 ? -2.057 -10.336 10.367 1 92.06 111 GLU A N 1
ATOM 894 C CA . GLU A 1 111 ? -3.139 -9.883 11.234 1 92.06 111 GLU A CA 1
ATOM 895 C C . GLU A 1 111 ? -4.352 -10.805 11.133 1 92.06 111 GLU A C 1
ATOM 897 O O . GLU A 1 111 ? -5.258 -10.742 11.969 1 92.06 111 GLU A O 1
ATOM 902 N N . LYS A 1 112 ? -4.309 -11.602 10.023 1 84.12 112 LYS A N 1
ATOM 903 C CA . LYS A 1 112 ? -5.434 -12.5 9.789 1 84.12 112 LYS A CA 1
ATOM 904 C C . LYS A 1 112 ? -5.176 -13.867 10.422 1 84.12 112 LYS A C 1
ATOM 906 O O . LYS A 1 112 ? -4.172 -14.516 10.125 1 84.12 112 LYS A O 1
ATOM 911 N N . GLY A 1 113 ? -5.172 -14.141 11.719 1 68.75 113 GLY A N 1
ATOM 912 C CA . GLY A 1 113 ? -4.77 -15.266 12.555 1 68.75 113 GLY A CA 1
ATOM 913 C C . GLY A 1 113 ? -5.27 -16.594 12.039 1 68.75 113 GLY A C 1
ATOM 914 O O . GLY A 1 113 ? -4.66 -17.641 12.305 1 68.75 113 GLY A O 1
ATOM 915 N N . LYS A 1 114 ? -6.262 -16.688 11.289 1 76.06 114 LYS A N 1
ATOM 916 C CA . LYS A 1 114 ? -6.836 -18.031 11.156 1 76.06 114 LYS A CA 1
ATOM 917 C C . LYS A 1 114 ? -6.387 -18.688 9.859 1 76.06 114 LYS A C 1
ATOM 919 O O . LYS A 1 114 ? -6.594 -19.891 9.664 1 76.06 114 LYS A O 1
ATOM 924 N N . GLY A 1 115 ? -5.727 -18.016 9.078 1 88.06 115 GLY A N 1
ATOM 925 C CA . GLY A 1 115 ? -5.246 -18.594 7.836 1 88.06 115 GLY A CA 1
ATOM 926 C C . GLY A 1 115 ? -6.363 -19 6.898 1 88.06 115 GLY A C 1
ATOM 927 O O . GLY A 1 115 ? -6.18 -19.875 6.055 1 88.06 115 GLY A O 1
ATOM 928 N N . LYS A 1 116 ? -7.535 -18.484 7.133 1 91.56 116 LYS A N 1
ATOM 929 C CA . LYS A 1 116 ? -8.703 -18.844 6.324 1 91.56 116 LYS A CA 1
ATOM 930 C C . LYS A 1 116 ? -9.031 -17.719 5.34 1 91.56 116 LYS A C 1
ATOM 932 O O . LYS A 1 116 ? -8.984 -16.547 5.688 1 91.56 116 LYS A O 1
ATOM 937 N N . VAL A 1 117 ? -9.273 -18.172 4.066 1 95 117 VAL A N 1
ATOM 938 C CA . VAL A 1 117 ? -9.75 -17.203 3.078 1 95 117 VAL A CA 1
ATOM 939 C C . VAL A 1 117 ? -11.109 -17.641 2.547 1 95 117 VAL A C 1
ATOM 941 O O . VAL A 1 117 ? -11.414 -18.828 2.482 1 95 117 VAL A O 1
ATOM 944 N N . VAL A 1 118 ? -11.922 -16.625 2.234 1 93.62 118 VAL A N 1
ATOM 945 C CA . VAL A 1 118 ? -13.273 -16.859 1.741 1 93.62 118 VAL A CA 1
ATOM 946 C C . VAL A 1 118 ? -13.43 -16.234 0.353 1 93.62 118 VAL A C 1
ATOM 948 O O . VAL A 1 118 ? -12.961 -15.125 0.107 1 93.62 118 VAL A O 1
ATOM 951 N N . VAL A 1 119 ? -13.992 -17.016 -0.589 1 95.25 119 VAL A N 1
ATOM 952 C CA . VAL A 1 119 ? -14.281 -16.516 -1.931 1 95.25 119 VAL A CA 1
ATOM 953 C C . VAL A 1 119 ? -15.75 -16.734 -2.266 1 95.25 119 VAL A C 1
ATOM 955 O O . VAL A 1 119 ? -16.375 -17.656 -1.729 1 95.25 119 VAL A O 1
ATOM 958 N N . LYS A 1 120 ? -16.234 -15.883 -3.148 1 93.56 120 LYS A N 1
ATOM 959 C CA . LYS A 1 120 ? -17.609 -16.062 -3.611 1 93.56 120 LYS A CA 1
ATOM 960 C C . LYS A 1 120 ? -17.703 -17.172 -4.648 1 93.56 120 LYS A C 1
ATOM 962 O O . LYS A 1 120 ? -16.953 -17.172 -5.633 1 93.56 120 LYS A O 1
ATOM 967 N N . ARG A 1 121 ? -18.688 -18.031 -4.473 1 91.44 121 ARG A N 1
ATOM 968 C CA . ARG A 1 121 ? -18.891 -1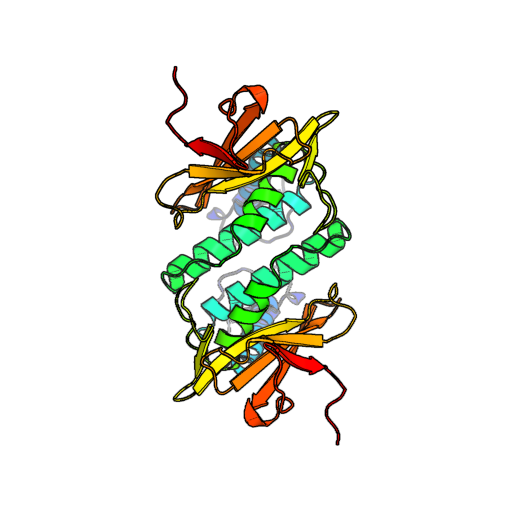9.125 -5.41 1 91.44 121 ARG A CA 1
ATOM 969 C C . ARG A 1 121 ? -19.328 -18.609 -6.777 1 91.44 121 ARG A C 1
ATOM 971 O O . ARG A 1 121 ? -19.031 -19.219 -7.805 1 91.44 121 ARG A O 1
ATOM 978 N N . ALA A 1 122 ? -19.969 -17.484 -6.766 1 90.5 122 ALA A N 1
ATOM 979 C CA . ALA A 1 122 ? -20.469 -16.891 -8.008 1 90.5 122 ALA A CA 1
ATOM 980 C C . ALA A 1 122 ? -19.328 -16.266 -8.797 1 90.5 122 ALA A C 1
ATOM 982 O O . ALA A 1 122 ? -19.5 -15.867 -9.953 1 90.5 122 ALA A O 1
ATOM 983 N N . GLY A 1 123 ? -18.188 -16.172 -8.203 1 91.44 123 GLY A N 1
ATOM 984 C CA . GLY A 1 123 ? -17.047 -15.594 -8.906 1 91.44 123 GLY A CA 1
ATOM 985 C C . GLY A 1 123 ? -16.641 -16.391 -10.133 1 91.44 123 GLY A C 1
ATOM 986 O O . GLY A 1 123 ? -16.672 -17.625 -10.109 1 91.44 123 GLY A O 1
ATOM 987 N N . ASN A 1 124 ? -16.188 -15.641 -11.094 1 94 124 ASN A N 1
ATOM 988 C CA . ASN A 1 124 ? -15.766 -16.281 -12.328 1 94 124 ASN A CA 1
ATOM 989 C C . ASN A 1 124 ? -14.258 -16.547 -12.344 1 94 124 ASN A C 1
ATOM 991 O O . ASN A 1 124 ? -13.51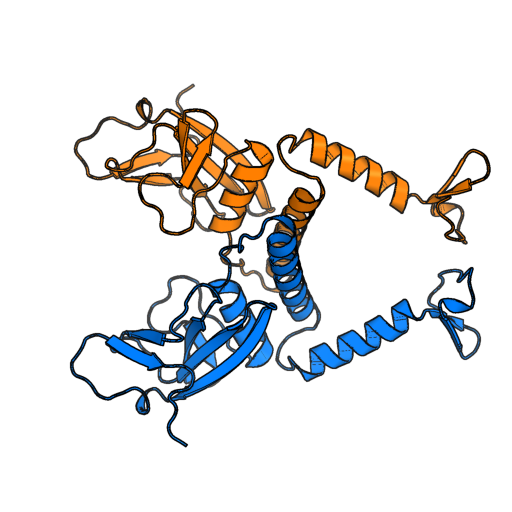6 -15.883 -13.062 1 94 124 ASN A O 1
ATOM 995 N N . PHE A 1 125 ? -13.961 -17.531 -11.641 1 97 125 PHE A N 1
ATOM 996 C CA . PHE A 1 125 ? -12.578 -17.984 -11.609 1 97 125 PHE A CA 1
ATOM 997 C C . PHE A 1 125 ? -12.5 -19.516 -11.578 1 97 125 PHE A C 1
ATOM 999 O O . 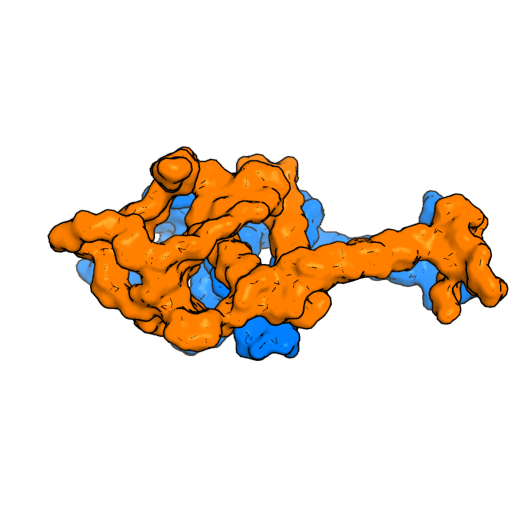PHE A 1 125 ? -13.43 -20.172 -11.125 1 97 125 PHE A O 1
ATOM 1006 N N . ASN A 1 126 ? -11.383 -20.047 -12.07 1 97.38 126 ASN A N 1
ATOM 1007 C CA . ASN A 1 126 ? -11.188 -21.484 -11.961 1 97.38 126 ASN A CA 1
ATOM 1008 C C . ASN A 1 126 ? -9.93 -21.812 -11.156 1 97.38 126 ASN A C 1
ATOM 1010 O O . ASN A 1 126 ? -9.648 -22.984 -10.891 1 97.38 126 ASN A O 1
ATOM 1014 N N . LYS A 1 127 ? -9.117 -20.781 -10.734 1 97.69 127 LYS A N 1
ATOM 1015 C CA . LYS A 1 127 ? -7.965 -20.906 -9.852 1 97.69 127 LYS A CA 1
ATOM 1016 C C . LYS A 1 127 ? -8.023 -19.891 -8.719 1 97.69 127 LYS A C 1
ATOM 1018 O O . LYS A 1 127 ? -8.391 -18.734 -8.93 1 97.69 127 LYS A O 1
ATOM 1023 N N . LEU A 1 128 ? -7.668 -20.344 -7.516 1 97.69 128 LEU A N 1
ATOM 1024 C CA . LEU A 1 128 ? -7.465 -19.469 -6.371 1 97.69 128 LEU A CA 1
ATOM 1025 C C . LEU A 1 128 ? -5.996 -19.438 -5.961 1 97.69 128 LEU A C 1
ATOM 1027 O O . LEU A 1 128 ? -5.414 -20.484 -5.66 1 97.69 128 LEU A O 1
ATOM 1031 N N . LEU A 1 129 ? -5.418 -18.281 -6.027 1 98.25 129 LEU A N 1
ATOM 1032 C CA . LEU A 1 129 ? -4.078 -18.109 -5.473 1 98.25 129 LEU A CA 1
ATOM 1033 C C . LEU A 1 129 ? -4.145 -17.516 -4.07 1 98.25 129 LEU A C 1
ATOM 1035 O O . LEU A 1 129 ? -4.688 -16.422 -3.879 1 98.25 129 LEU A O 1
ATOM 1039 N N . VAL A 1 130 ? -3.623 -18.25 -3.111 1 97.75 130 VAL A N 1
ATOM 1040 C CA . VAL A 1 130 ? -3.516 -17.734 -1.752 1 97.75 130 VAL A CA 1
ATOM 1041 C C . VAL A 1 130 ? -2.066 -17.344 -1.46 1 97.75 130 VAL A C 1
ATOM 1043 O O . VAL A 1 130 ? -1.158 -18.156 -1.6 1 97.75 130 VAL A O 1
ATOM 1046 N N . VAL A 1 131 ? -1.867 -16.141 -1.138 1 98.12 131 VAL A N 1
ATOM 1047 C CA . VAL A 1 131 ? -0.558 -15.609 -0.76 1 98.12 131 VAL A CA 1
ATOM 1048 C C . VAL A 1 131 ? -0.521 -15.352 0.744 1 98.12 131 VAL A C 1
ATOM 1050 O O . VAL A 1 131 ? -1.305 -14.555 1.262 1 98.12 131 VAL A O 1
ATOM 1053 N N . LYS A 1 132 ? 0.337 -16.016 1.412 1 97.62 132 LYS A N 1
ATOM 1054 C CA . LYS A 1 132 ? 0.5 -15.836 2.852 1 97.62 132 LYS A CA 1
ATOM 1055 C C . LYS A 1 132 ? 1.763 -15.039 3.164 1 97.62 132 LYS A C 1
ATOM 1057 O O . LYS A 1 132 ? 2.842 -15.352 2.658 1 97.62 132 LYS A O 1
ATOM 1062 N N . ILE A 1 133 ? 1.629 -14.023 3.908 1 98 133 ILE A N 1
ATOM 1063 C CA . ILE A 1 133 ? 2.73 -13.188 4.363 1 98 133 ILE A CA 1
ATOM 1064 C C . ILE A 1 133 ? 2.857 -13.281 5.883 1 98 133 ILE A C 1
ATOM 1066 O O . ILE A 1 133 ? 1.885 -13.062 6.609 1 98 133 ILE A O 1
ATOM 1070 N N . ASP A 1 134 ? 4.004 -13.578 6.344 1 96.81 134 ASP A N 1
ATOM 1071 C CA . ASP A 1 134 ? 4.133 -13.766 7.785 1 96.81 134 ASP A CA 1
ATOM 1072 C C . ASP A 1 134 ? 4.676 -12.5 8.453 1 96.81 134 ASP A C 1
ATOM 1074 O O . ASP A 1 134 ? 4.836 -11.469 7.797 1 96.81 134 ASP A O 1
ATOM 1078 N N . GLU A 1 135 ? 4.98 -12.539 9.719 1 96.56 135 GLU A N 1
ATOM 1079 C CA . GLU A 1 135 ? 5.375 -11.375 10.516 1 96.56 135 GLU A CA 1
ATOM 1080 C C . GLU A 1 135 ? 6.758 -10.883 10.117 1 96.56 135 GLU A C 1
ATOM 1082 O O . GLU A 1 135 ? 7.125 -9.742 10.422 1 96.56 135 GLU A O 1
ATOM 1087 N N . SER A 1 136 ? 7.516 -11.727 9.445 1 97.31 136 SER A N 1
ATOM 1088 C CA . SER A 1 136 ? 8.844 -11.328 8.984 1 97.31 136 SER A CA 1
ATOM 1089 C C . SER A 1 136 ? 8.812 -10.891 7.523 1 97.31 136 SER A C 1
ATOM 1091 O O . SER A 1 136 ? 9.859 -10.781 6.879 1 97.31 136 SER A O 1
ATOM 1093 N N . PHE A 1 137 ? 7.562 -10.781 6.906 1 98 137 PHE A N 1
ATOM 1094 C CA . PHE A 1 137 ? 7.32 -10.312 5.543 1 98 137 PHE A CA 1
ATOM 1095 C C . PHE A 1 137 ? 7.867 -11.305 4.527 1 98 137 PHE A C 1
ATOM 1097 O O . PHE A 1 137 ? 8.352 -10.914 3.465 1 98 137 PHE A O 1
ATOM 1104 N N . LYS A 1 138 ? 7.863 -12.57 4.973 1 97.62 138 LYS A N 1
ATOM 1105 C CA . LYS A 1 138 ? 8.156 -13.648 4.031 1 97.62 138 LYS A CA 1
ATOM 1106 C C . LYS A 1 138 ? 6.891 -14.133 3.342 1 97.62 138 LYS A C 1
ATOM 1108 O O . LYS A 1 138 ? 5.836 -14.234 3.969 1 97.62 138 LYS A O 1
ATOM 1113 N N . PHE A 1 139 ? 7.02 -14.516 2.082 1 97.88 139 PHE A N 1
ATOM 1114 C CA . PHE A 1 139 ? 5.871 -14.867 1.253 1 97.88 139 PHE A CA 1
ATOM 1115 C C . PHE A 1 139 ? 5.844 -16.375 0.983 1 97.88 139 PHE A C 1
ATOM 1117 O O . PHE A 1 139 ? 6.879 -16.969 0.7 1 97.88 139 PHE A O 1
ATOM 1124 N N . GLU A 1 140 ? 4.727 -16.938 1.16 1 97.06 140 GLU A N 1
ATOM 1125 C CA . GLU A 1 140 ? 4.375 -18.266 0.655 1 97.06 140 GLU A CA 1
ATOM 1126 C C . GLU A 1 140 ? 3.098 -18.219 -0.177 1 97.06 140 GLU A C 1
ATOM 1128 O O . GLU A 1 140 ? 2.279 -17.312 -0.014 1 97.06 140 GLU A O 1
ATOM 1133 N N . SER A 1 141 ? 2.996 -19.156 -1.15 1 97.75 141 SER A N 1
ATOM 1134 C CA . SER A 1 141 ? 1.783 -19.125 -1.962 1 97.75 141 SER A CA 1
ATOM 1135 C C . SER A 1 141 ? 1.383 -20.531 -2.414 1 97.75 141 SER A C 1
ATOM 1137 O O . SER A 1 141 ? 2.227 -21.422 -2.498 1 97.75 141 SER A O 1
ATOM 1139 N N . ARG A 1 142 ? 0.101 -20.641 -2.615 1 97.31 142 ARG A N 1
ATOM 1140 C CA . ARG A 1 142 ? -0.476 -21.891 -3.115 1 97.31 142 ARG A CA 1
ATOM 1141 C C . ARG A 1 142 ? -1.556 -21.609 -4.156 1 97.31 142 ARG A C 1
ATOM 1143 O O . ARG A 1 142 ? -2.412 -20.75 -3.957 1 97.31 142 ARG A O 1
ATOM 1150 N N . MET A 1 143 ? -1.432 -22.328 -5.227 1 97.25 143 MET A N 1
ATOM 1151 C CA . MET A 1 143 ? -2.471 -22.312 -6.254 1 97.25 143 MET A CA 1
ATOM 1152 C C . MET A 1 143 ? -3.459 -23.453 -6.051 1 97.25 143 MET A C 1
ATOM 1154 O O . MET A 1 143 ? -3.068 -24.625 -6.047 1 97.25 143 MET A O 1
ATOM 1158 N N . ILE A 1 144 ? -4.734 -23.109 -5.91 1 96.06 144 ILE A N 1
ATOM 1159 C CA . ILE A 1 144 ? -5.766 -24.109 -5.637 1 96.06 144 ILE A CA 1
ATOM 1160 C C . ILE A 1 144 ? -6.766 -24.141 -6.789 1 96.06 144 ILE A C 1
ATOM 1162 O O . ILE A 1 144 ? -7.258 -23.094 -7.223 1 96.06 144 ILE A O 1
ATOM 1166 N N . ASP A 1 145 ? -7.031 -25.359 -7.293 1 96.19 145 ASP A N 1
ATOM 1167 C CA . ASP A 1 145 ? -8.125 -25.516 -8.242 1 96.19 145 ASP A CA 1
ATOM 1168 C C . ASP A 1 145 ? -9.477 -25.25 -7.578 1 96.19 145 ASP A C 1
ATOM 1170 O O . ASP A 1 145 ? -9.742 -25.75 -6.484 1 96.19 145 ASP A O 1
ATOM 1174 N N . ARG A 1 146 ? -10.266 -24.484 -8.258 1 94.12 146 ARG A N 1
ATOM 1175 C CA . ARG A 1 146 ? -11.586 -24.156 -7.719 1 94.12 146 ARG A CA 1
ATOM 1176 C C . ARG A 1 146 ? -12.344 -25.422 -7.328 1 94.12 146 ARG A C 1
ATOM 1178 O O . ARG A 1 146 ? -13.078 -25.438 -6.34 1 94.12 146 ARG A O 1
ATOM 1185 N N . LYS A 1 147 ? -12.227 -26.438 -8.055 1 91.44 147 LYS A N 1
ATOM 1186 C CA . LYS A 1 147 ? -12.938 -27.703 -7.824 1 91.44 147 LYS A CA 1
ATOM 1187 C C . LYS A 1 147 ? -12.555 -28.297 -6.473 1 91.44 147 LYS A C 1
ATOM 1189 O O . LYS A 1 147 ? -13.266 -29.156 -5.949 1 91.44 147 LYS A O 1
ATOM 1194 N N . LYS A 1 148 ? -11.398 -27.875 -5.984 1 90.81 148 LYS A N 1
ATOM 1195 C CA . LYS A 1 148 ? -10.922 -28.406 -4.715 1 90.81 148 LYS A CA 1
ATOM 1196 C C . LYS A 1 148 ? -11.484 -27.625 -3.535 1 90.81 148 LYS A C 1
ATOM 1198 O O . LYS A 1 148 ? -11.305 -28.016 -2.379 1 90.81 148 LYS A O 1
ATOM 1203 N N . LEU A 1 149 ? -12.141 -26.547 -4.016 1 90 149 LEU A N 1
ATOM 1204 C CA . LEU A 1 149 ? -12.781 -25.781 -2.951 1 90 149 LEU A CA 1
ATOM 1205 C C . LEU A 1 149 ? -14.094 -26.422 -2.533 1 90 149 LEU A C 1
ATOM 1207 O O . LEU A 1 149 ? -14.758 -27.078 -3.344 1 90 149 LEU A O 1
ATOM 1211 N N . GLY A 1 150 ? -14.266 -26.797 -1.394 1 74.94 150 GLY A N 1
ATOM 1212 C CA . GLY A 1 150 ? -15.422 -27.516 -0.876 1 74.94 150 GLY A CA 1
ATOM 1213 C C . GLY A 1 150 ? -16.688 -27.234 -1.65 1 74.94 150 GLY A C 1
ATOM 1214 O O . GLY A 1 150 ? -16.938 -26.094 -2.061 1 74.94 150 GLY A O 1
ATOM 1215 N N . LYS A 1 151 ? -17.219 -28.344 -2.023 1 74.25 151 LYS A N 1
ATOM 1216 C CA . LYS A 1 151 ? -18.547 -28.281 -2.627 1 74.25 151 LYS A CA 1
ATOM 1217 C C . LYS A 1 151 ? -19.594 -27.875 -1.6 1 74.25 151 LYS A C 1
ATOM 1219 O O . LYS A 1 151 ? -19.406 -28.078 -0.398 1 74.25 151 LYS A O 1
ATOM 1224 N N . GLY A 1 152 ? -20.391 -26.656 -2.025 1 72.81 152 GLY A N 1
ATOM 1225 C CA . GLY A 1 152 ? -21.453 -26.281 -1.109 1 72.81 152 GLY A CA 1
ATOM 1226 C C . GLY A 1 152 ? -22.484 -25.375 -1.739 1 72.81 152 GLY A C 1
ATOM 1227 O O . GLY A 1 152 ? -22.344 -24.953 -2.893 1 72.81 152 GLY A O 1
ATOM 1228 N N . LYS A 1 153 ? -23.578 -25.328 -0.893 1 79.56 153 LYS A N 1
ATOM 1229 C CA . LYS A 1 153 ? -24.719 -24.578 -1.4 1 79.56 153 LYS A CA 1
ATOM 1230 C C . LYS A 1 153 ? -24.656 -23.109 -0.951 1 79.56 153 LYS A C 1
ATOM 1232 O O . L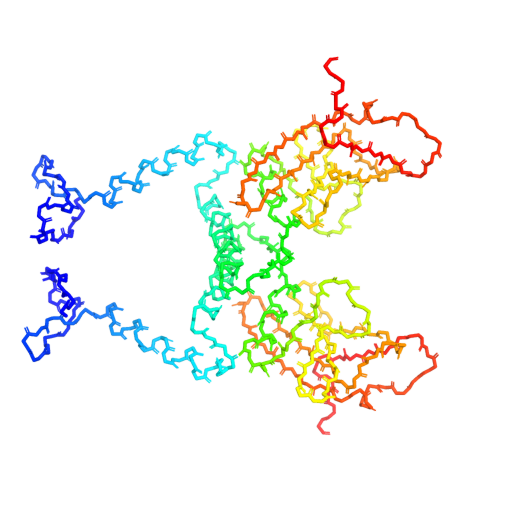YS A 1 153 ? -25.438 -22.281 -1.416 1 79.56 153 LYS A O 1
ATOM 1237 N N . GLY A 1 154 ? -23.672 -22.875 -0.177 1 86.94 154 GLY A N 1
ATOM 1238 C CA . GLY A 1 154 ? -23.625 -21.5 0.319 1 86.94 154 GLY A CA 1
ATOM 1239 C C . GLY A 1 154 ? -23.031 -20.531 -0.679 1 86.94 154 GLY A C 1
ATOM 1240 O O . GLY A 1 154 ? -22.484 -20.938 -1.704 1 86.94 154 GLY A O 1
ATOM 1241 N N . LYS A 1 155 ? -23.188 -19.328 -0.419 1 93.62 155 LYS A N 1
ATOM 1242 C CA . LYS A 1 155 ? -22.75 -18.25 -1.303 1 93.62 155 LYS A CA 1
ATOM 1243 C C . LYS A 1 155 ? -21.234 -18.203 -1.401 1 93.62 155 LYS A C 1
ATOM 1245 O O . LYS A 1 155 ? -20.688 -17.719 -2.389 1 93.62 155 LYS A O 1
ATOM 1250 N N . ASN A 1 156 ? -20.625 -18.844 -0.257 1 95.25 156 ASN A N 1
ATOM 1251 C CA . ASN A 1 156 ? -19.172 -18.703 -0.173 1 95.25 156 ASN A CA 1
ATOM 1252 C C . ASN A 1 156 ? -18.484 -20.062 -0.08 1 95.25 156 ASN A C 1
ATOM 1254 O O . ASN A 1 156 ? -19.094 -21.047 0.345 1 95.25 156 ASN A O 1
ATOM 1258 N N . ALA A 1 157 ? -17.312 -20.094 -0.565 1 93.31 157 ALA A N 1
ATOM 1259 C CA . ALA A 1 157 ? -16.375 -21.188 -0.338 1 93.31 157 ALA A CA 1
ATOM 1260 C C . ALA A 1 157 ? -15.164 -20.719 0.451 1 93.31 157 ALA A C 1
ATOM 1262 O O . ALA A 1 157 ? -14.875 -19.516 0.496 1 93.31 157 ALA A O 1
ATOM 1263 N N . SER A 1 158 ? -14.508 -21.719 1.119 1 92.31 158 SER A N 1
ATOM 1264 C CA . SER A 1 158 ? -13.383 -21.312 1.95 1 92.31 158 SER A CA 1
ATOM 1265 C C . SER A 1 158 ? -12.188 -22.234 1.747 1 92.31 158 SER A C 1
ATOM 1267 O O . SER A 1 158 ? -12.336 -23.359 1.28 1 92.31 158 SER A O 1
ATOM 1269 N N . TYR A 1 159 ? -11.102 -21.719 1.944 1 93.25 159 TYR A N 1
ATOM 1270 C CA . TYR A 1 159 ? -9.828 -22.438 1.987 1 93.25 159 TYR A CA 1
ATOM 1271 C C . TYR A 1 159 ? -9.055 -22.094 3.254 1 93.25 159 TYR A C 1
ATOM 1273 O O . TYR A 1 159 ? -8.953 -20.922 3.631 1 93.25 159 TYR A O 1
ATOM 1281 N N . SER A 1 160 ? -8.539 -23.156 3.992 1 92.69 160 SER A N 1
ATOM 1282 C CA . SER A 1 160 ? -7.742 -22.953 5.199 1 92.69 160 SER A CA 1
ATOM 1283 C C . SER A 1 160 ? -6.293 -23.375 4.98 1 92.69 160 SER A C 1
ATOM 1285 O O . SER A 1 160 ? -6.016 -24.531 4.652 1 92.69 160 SER A O 1
ATOM 1287 N N . TRP A 1 161 ? -5.488 -22.375 5.176 1 93.06 161 TRP A N 1
ATOM 1288 C CA . TRP A 1 161 ? -4.059 -22.609 5.023 1 93.06 161 TRP A CA 1
ATOM 1289 C C . TRP A 1 161 ? -3.572 -23.656 6.027 1 93.06 161 TRP A C 1
ATOM 1291 O O . TRP A 1 161 ? -3.797 -23.516 7.234 1 93.06 161 TRP A O 1
ATOM 1301 N N . GLY A 1 162 ? -2.914 -24.719 5.637 1 84.94 162 GLY A N 1
ATOM 1302 C CA . GLY A 1 162 ? -2.381 -25.766 6.496 1 84.94 162 GLY A CA 1
ATOM 1303 C C . GLY A 1 162 ? -3.318 -26.953 6.656 1 84.94 162 GLY A C 1
ATOM 1304 O O . GLY A 1 162 ? -2.963 -27.953 7.277 1 84.94 162 GLY A O 1
ATOM 1305 N N . SER A 1 163 ? -4.578 -26.812 6.191 1 70.94 163 SER A N 1
ATOM 1306 C CA . SER A 1 163 ? -5.504 -27.938 6.344 1 70.94 163 SER A CA 1
ATOM 1307 C C . SER A 1 163 ? -5.426 -28.875 5.148 1 70.94 163 SER A C 1
ATOM 1309 O O . SER A 1 163 ? -6.199 -29.828 5.059 1 70.94 163 SER A O 1
ATOM 1311 N N . GLU A 1 164 ? -4.648 -28.562 4.176 1 57.22 164 GLU A N 1
ATOM 1312 C CA . GLU A 1 164 ? -4.637 -29.422 2.998 1 57.22 164 GLU A CA 1
ATOM 1313 C C . GLU A 1 164 ? -4.293 -30.859 3.371 1 57.22 164 GLU A C 1
ATOM 1315 O O . GLU A 1 164 ? -3.428 -31.094 4.215 1 57.22 164 GLU A O 1
ATOM 1320 N N . SER A 1 165 ? -5.234 -31.656 3.408 1 49.12 165 SER A N 1
ATOM 1321 C CA . SER A 1 165 ? -5.016 -33.094 3.596 1 49.12 165 SER A CA 1
ATOM 1322 C C . SER A 1 165 ? -3.846 -33.562 2.754 1 49.12 165 SER A C 1
ATOM 1324 O O . SER A 1 165 ? -3.738 -33.25 1.572 1 49.12 165 SER A O 1
ATOM 1326 N N . GLU A 1 166 ? -2.67 -34.062 3.385 1 38.56 166 GLU A N 1
ATOM 1327 C CA . GLU A 1 166 ? -1.771 -34.969 2.674 1 38.56 166 GLU A CA 1
ATOM 1328 C C . GLU A 1 166 ? -2.547 -36.062 1.955 1 38.56 166 GLU A C 1
ATOM 1330 O O . GLU A 1 166 ? -3.566 -36.562 2.459 1 38.56 166 GLU A O 1
ATOM 1335 N N . MET B 1 1 ? 33.312 13.102 9.5 1 31.77 1 MET B N 1
ATOM 1336 C CA . MET B 1 1 ? 34.188 12.891 8.359 1 31.77 1 MET B CA 1
ATOM 1337 C C . MET B 1 1 ? 33.531 11.984 7.328 1 31.77 1 MET B C 1
ATOM 1339 O O . MET B 1 1 ? 33.094 10.867 7.648 1 31.77 1 MET B O 1
ATOM 1343 N N . THR B 1 2 ? 33.156 12.641 6.188 1 43.44 2 THR B N 1
ATOM 1344 C CA . THR B 1 2 ? 32.375 11.703 5.402 1 43.44 2 THR B CA 1
ATOM 1345 C C . THR B 1 2 ? 33.281 10.75 4.633 1 43.44 2 THR B C 1
ATOM 1347 O O . THR B 1 2 ? 34.062 11.18 3.797 1 43.44 2 THR B O 1
ATOM 1350 N N . GLY B 1 3 ? 34.312 10.18 5.234 1 35.16 3 GLY B N 1
ATOM 1351 C CA . GLY B 1 3 ? 35.344 9.227 4.871 1 35.16 3 GLY B CA 1
ATOM 1352 C C . GLY B 1 3 ? 35.25 8.789 3.422 1 35.16 3 GLY B C 1
ATOM 1353 O O . GLY B 1 3 ? 35.844 7.773 3.047 1 35.16 3 GLY B O 1
ATOM 1354 N N . LEU B 1 4 ? 34.406 9.18 2.691 1 40.72 4 LEU B N 1
ATOM 1355 C CA . LEU B 1 4 ? 34.438 8.602 1.354 1 40.72 4 LEU B CA 1
ATOM 1356 C C . LEU B 1 4 ? 35.438 9.336 0.471 1 40.72 4 LEU B C 1
ATOM 1358 O O . LEU B 1 4 ? 35.438 10.57 0.403 1 40.72 4 LEU B O 1
ATOM 1362 N N . PRO B 1 5 ? 36.406 8.641 -0.032 1 39.03 5 PRO B N 1
ATOM 1363 C CA . PRO B 1 5 ? 37.344 9.266 -0.976 1 39.03 5 PRO B CA 1
ATOM 1364 C C . PRO B 1 5 ? 36.656 9.773 -2.238 1 39.03 5 PRO B C 1
ATOM 1366 O O . PRO B 1 5 ? 35.812 9.086 -2.799 1 39.03 5 PRO B O 1
ATOM 1369 N N . ILE B 1 6 ? 36.438 11.125 -2.371 1 46.66 6 ILE B N 1
ATOM 1370 C CA . ILE B 1 6 ? 35.875 11.688 -3.592 1 46.66 6 ILE B CA 1
ATOM 1371 C C . ILE B 1 6 ? 36.938 11.75 -4.676 1 46.66 6 ILE B C 1
ATOM 1373 O O . ILE B 1 6 ? 38.031 12.312 -4.469 1 46.66 6 ILE B O 1
ATOM 1377 N N . SER B 1 7 ? 36.844 10.859 -5.555 1 46.75 7 SER B N 1
ATOM 1378 C CA . SER B 1 7 ? 37.781 10.867 -6.652 1 46.75 7 SER B CA 1
ATOM 1379 C C . SER B 1 7 ? 37.625 12.117 -7.512 1 46.75 7 SER B C 1
ATOM 1381 O O . SER B 1 7 ? 38.594 12.578 -8.141 1 46.75 7 SER B O 1
ATOM 1383 N N . ASP B 1 8 ? 36.344 12.445 -7.66 1 53.47 8 ASP B N 1
ATOM 1384 C CA . ASP B 1 8 ? 36.125 13.578 -8.555 1 53.47 8 ASP B CA 1
ATOM 1385 C C . ASP B 1 8 ? 35.656 14.805 -7.77 1 53.47 8 ASP B C 1
ATOM 1387 O O . ASP B 1 8 ? 34.656 14.742 -7.047 1 53.47 8 ASP B O 1
ATOM 1391 N N . PRO B 1 9 ? 36.469 15.781 -7.676 1 55.66 9 PRO B N 1
ATOM 1392 C CA . PRO B 1 9 ? 36.156 17.016 -6.961 1 55.66 9 PRO B CA 1
ATOM 1393 C C . PRO B 1 9 ? 34.75 17.531 -7.238 1 55.66 9 PRO B C 1
ATOM 1395 O O . PRO B 1 9 ? 34.219 18.328 -6.457 1 55.66 9 PRO B O 1
ATOM 1398 N N . SER B 1 10 ? 34.281 17.078 -8.391 1 65.25 10 SER B N 1
ATOM 1399 C CA . SER B 1 10 ? 32.938 17.531 -8.766 1 65.25 10 SER B CA 1
ATOM 1400 C C . SER B 1 10 ? 31.859 16.859 -7.938 1 65.25 10 SER B C 1
ATOM 1402 O O . SER B 1 10 ? 30.719 17.312 -7.898 1 65.25 10 SER B O 1
ATOM 1404 N N . ASP B 1 11 ? 32.312 16.062 -7.152 1 67.38 11 ASP B N 1
ATOM 1405 C CA . ASP B 1 11 ? 31.312 15.273 -6.477 1 67.38 11 ASP B CA 1
ATOM 1406 C C . ASP B 1 11 ? 31.094 15.75 -5.043 1 67.38 11 ASP B C 1
ATOM 1408 O O . ASP B 1 11 ? 30.406 15.086 -4.258 1 67.38 11 ASP B O 1
ATOM 1412 N N . GLY B 1 12 ? 31.906 16.938 -4.68 1 72.56 12 GLY B N 1
ATOM 1413 C CA . GLY B 1 12 ? 31.734 17.438 -3.322 1 72.56 12 GLY B CA 1
ATOM 1414 C C . GLY B 1 12 ? 32.5 18.703 -3.049 1 72.56 12 GLY B C 1
ATOM 1415 O O . GLY B 1 12 ? 32.938 19.391 -3.98 1 72.56 12 GLY B O 1
ATOM 1416 N N . ILE B 1 13 ? 32.406 19.328 -1.826 1 74.62 13 ILE B N 1
ATOM 1417 C CA . ILE B 1 13 ? 33.125 20.531 -1.422 1 74.62 13 ILE B CA 1
ATOM 1418 C C . ILE B 1 13 ? 34.125 20.203 -0.319 1 74.62 13 ILE B C 1
ATOM 1420 O O . ILE B 1 13 ? 33.875 19.297 0.492 1 74.62 13 ILE B O 1
ATOM 1424 N N . TRP B 1 14 ? 35.281 20.766 -0.49 1 72.19 14 TRP B N 1
ATOM 1425 C CA . TRP B 1 14 ? 36.281 20.672 0.568 1 72.19 14 TRP B CA 1
ATOM 1426 C C . TRP B 1 14 ? 35.969 21.625 1.706 1 72.19 14 TRP B C 1
ATOM 1428 O O . TRP B 1 14 ? 35.812 22.828 1.481 1 72.19 14 TRP B O 1
ATOM 1438 N N . ASP B 1 15 ? 35.594 21.047 2.889 1 70.12 15 ASP B N 1
ATOM 1439 C CA . ASP B 1 15 ? 35.312 21.906 4.031 1 70.12 15 ASP B CA 1
ATOM 1440 C C . ASP B 1 15 ? 36.094 21.469 5.262 1 70.12 15 ASP B C 1
ATOM 1442 O O . ASP B 1 15 ? 35.906 20.359 5.766 1 70.12 15 ASP B O 1
ATOM 1446 N N . ASP B 1 16 ? 36.844 22.469 5.734 1 78.88 16 ASP B N 1
ATOM 1447 C CA . ASP B 1 16 ? 37.625 22.328 6.965 1 78.88 16 ASP B CA 1
ATOM 1448 C C . ASP B 1 16 ? 38.406 21.016 6.996 1 78.88 16 ASP B C 1
ATOM 1450 O O . ASP B 1 16 ? 38.344 20.281 7.98 1 78.88 16 ASP B O 1
ATOM 1454 N N . GLY B 1 17 ? 38.969 20.688 5.949 1 74.69 17 GLY B N 1
ATOM 1455 C CA . GLY B 1 17 ? 39.844 19.516 5.949 1 74.69 17 GLY B CA 1
ATOM 1456 C C . GLY B 1 17 ? 39.125 18.234 5.586 1 74.69 17 GLY B C 1
ATOM 1457 O O . GLY B 1 17 ? 39.719 17.156 5.594 1 74.69 17 GLY B O 1
ATOM 1458 N N . GLU B 1 18 ? 37.812 18.281 5.445 1 74.81 18 GLU B N 1
ATOM 1459 C CA . GLU B 1 18 ? 37.062 17.078 5.07 1 74.81 18 GLU B CA 1
ATOM 1460 C C . GLU B 1 18 ? 36.281 17.281 3.771 1 74.81 18 GLU B C 1
ATOM 1462 O O . GLU B 1 18 ? 35.812 18.391 3.496 1 74.81 18 GLU B O 1
ATOM 1467 N N . TRP B 1 19 ? 36.344 16.359 2.893 1 74.56 19 TRP B N 1
ATOM 1468 C CA . TRP B 1 19 ? 35.531 16.375 1.693 1 74.56 19 TRP B CA 1
ATOM 1469 C C . TRP B 1 19 ? 34.094 15.969 2.021 1 74.56 19 TRP B C 1
ATOM 1471 O O . TRP B 1 19 ? 33.844 14.922 2.631 1 74.56 19 TRP B O 1
ATOM 1481 N N . ILE B 1 20 ? 33.25 16.984 1.756 1 76.81 20 ILE B N 1
ATOM 1482 C CA . ILE B 1 20 ? 31.828 16.703 1.949 1 76.81 20 ILE B CA 1
ATOM 1483 C C . ILE B 1 20 ? 31.156 16.516 0.594 1 76.81 20 ILE B C 1
ATOM 1485 O O . ILE B 1 20 ? 31.188 17.406 -0.255 1 76.81 20 ILE B O 1
ATOM 1489 N N . SER B 1 21 ? 30.656 15.359 0.271 1 81.38 21 SER B N 1
ATOM 1490 C CA . SER B 1 21 ? 30.031 15.031 -1.006 1 81.38 21 SER B CA 1
ATOM 1491 C C . SER B 1 21 ? 28.734 15.797 -1.193 1 81.38 21 SER B C 1
ATOM 1493 O O . SER B 1 21 ? 28.016 16.062 -0.225 1 81.38 21 SER B O 1
ATOM 1495 N N . TRP B 1 22 ? 28.469 16.25 -2.484 1 83.81 22 TRP B N 1
ATOM 1496 C CA . TRP B 1 22 ? 27.172 16.844 -2.807 1 83.81 22 TRP B CA 1
ATOM 1497 C C . TRP B 1 22 ? 26.031 15.922 -2.41 1 83.81 22 TRP B C 1
ATOM 1499 O O . TRP B 1 22 ? 24.953 16.391 -2.016 1 83.81 22 TRP B O 1
ATOM 1509 N N . GLU B 1 23 ? 26.219 14.664 -2.51 1 81.12 23 GLU B N 1
ATOM 1510 C CA . GLU B 1 23 ? 25.203 13.688 -2.111 1 81.12 23 GLU B CA 1
ATOM 1511 C C . GLU B 1 23 ? 24.844 13.836 -0.637 1 81.12 23 GLU B C 1
ATOM 1513 O O . GLU B 1 23 ? 23.672 13.812 -0.277 1 81.12 23 GLU B O 1
ATOM 1518 N N . TRP B 1 24 ? 25.844 13.992 0.092 1 82.12 24 TRP B N 1
ATOM 1519 C CA . TRP B 1 24 ? 25.609 14.156 1.522 1 82.12 24 TRP B CA 1
ATOM 1520 C C . TRP B 1 24 ? 24.906 15.484 1.812 1 82.12 24 TRP B C 1
ATOM 1522 O O . TRP B 1 24 ? 23.922 15.523 2.564 1 82.12 24 TRP B O 1
ATOM 1532 N N . ILE B 1 25 ? 25.406 16.562 1.292 1 83.62 25 ILE B N 1
ATOM 1533 C CA . ILE B 1 25 ? 24.812 17.875 1.503 1 83.62 25 ILE B CA 1
ATOM 1534 C C . ILE B 1 25 ? 23.359 17.875 1.051 1 83.62 25 ILE B C 1
ATOM 1536 O O . ILE B 1 25 ? 22.469 18.312 1.783 1 83.62 25 ILE B O 1
ATOM 1540 N N . ASN B 1 26 ? 23.141 17.359 -0.167 1 86.44 26 ASN B N 1
ATOM 1541 C CA . ASN B 1 26 ? 21.781 17.297 -0.688 1 86.44 26 ASN B CA 1
ATOM 1542 C C . ASN B 1 26 ? 20.891 16.422 0.186 1 86.44 26 ASN B C 1
ATOM 1544 O O . ASN B 1 26 ? 19.703 16.703 0.355 1 86.44 26 ASN B O 1
ATOM 1548 N N . GLY B 1 27 ? 21.453 15.422 0.697 1 87 27 GLY B N 1
ATOM 1549 C CA . GLY B 1 27 ? 20.703 14.578 1.622 1 87 27 GLY B CA 1
ATOM 1550 C C . GLY B 1 27 ? 20.281 15.305 2.881 1 87 27 GLY B C 1
ATOM 1551 O O . GLY B 1 27 ? 19.141 15.164 3.33 1 87 27 GLY B O 1
ATOM 1552 N N . GLN B 1 28 ? 21.172 16.109 3.41 1 86.75 28 GLN B N 1
ATOM 1553 C CA . GLN B 1 28 ? 20.859 16.875 4.605 1 86.75 28 GLN B CA 1
ATOM 1554 C C . GLN B 1 28 ? 19.797 17.922 4.316 1 86.75 28 GLN B C 1
ATOM 1556 O O . GLN B 1 28 ? 18.875 18.125 5.117 1 86.75 28 GLN B O 1
ATOM 1561 N N . LEU B 1 29 ? 20 18.578 3.221 1 90.19 29 LEU B N 1
ATOM 1562 C CA . LEU B 1 29 ? 19.031 19.594 2.838 1 90.19 29 LEU B CA 1
ATOM 1563 C C . LEU B 1 29 ? 17.656 18.969 2.617 1 90.19 29 LEU B C 1
ATOM 1565 O O . LEU B 1 29 ? 16.641 19.531 3.047 1 90.19 29 LEU B O 1
ATOM 1569 N N . HIS B 1 30 ? 17.625 17.828 1.979 1 91.69 30 HIS B N 1
ATOM 1570 C CA . HIS B 1 30 ? 16.375 17.125 1.746 1 91.69 30 HIS B CA 1
ATOM 1571 C C . HIS B 1 30 ? 15.703 16.734 3.062 1 91.69 30 HIS B C 1
ATOM 1573 O O . HIS B 1 30 ? 14.492 16.906 3.229 1 91.69 30 HIS B O 1
ATOM 1579 N N . GLU B 1 31 ? 16.5 16.312 3.895 1 91.56 31 GLU B N 1
ATOM 1580 C CA . GLU B 1 31 ? 15.953 15.945 5.195 1 91.56 31 GLU B CA 1
ATOM 1581 C C . GLU B 1 31 ? 15.359 17.141 5.918 1 91.56 31 GLU B C 1
ATOM 1583 O O . GLU B 1 31 ? 14.312 17.047 6.559 1 91.56 31 GLU B O 1
ATOM 1588 N N . GLN B 1 32 ? 15.984 18.281 5.82 1 92.38 32 GLN B N 1
ATOM 1589 C CA . GLN B 1 32 ? 15.461 19.5 6.434 1 92.38 32 GLN B CA 1
ATOM 1590 C C . GLN B 1 32 ? 14.125 19.891 5.82 1 92.38 32 GLN B C 1
ATOM 1592 O O . GLN B 1 32 ? 13.195 20.281 6.531 1 92.38 32 GLN B O 1
ATOM 1597 N N . ASP B 1 33 ? 14.07 19.75 4.566 1 93.5 33 ASP B N 1
ATOM 1598 C CA . ASP B 1 33 ? 12.82 20.047 3.875 1 93.5 33 ASP B CA 1
ATOM 1599 C C . ASP B 1 33 ? 11.695 19.125 4.332 1 93.5 33 ASP B C 1
ATOM 1601 O O . ASP B 1 33 ? 10.562 19.562 4.543 1 93.5 33 ASP B O 1
ATOM 1605 N N . LEU B 1 34 ? 12.016 17.906 4.496 1 93.62 34 LEU B N 1
ATOM 1606 C CA . LEU B 1 34 ? 11.031 16.922 4.93 1 93.62 34 LEU B CA 1
ATOM 1607 C C . LEU B 1 34 ? 10.547 17.234 6.344 1 93.62 34 LEU B C 1
ATOM 1609 O O . LEU B 1 34 ? 9.336 17.203 6.609 1 93.62 34 LEU B O 1
ATOM 1613 N N . LYS B 1 35 ? 11.469 17.609 7.156 1 94.25 35 LYS B N 1
ATOM 1614 C CA . LYS B 1 35 ? 11.117 17.922 8.531 1 94.25 35 LYS B CA 1
ATOM 1615 C C . LYS B 1 35 ? 10.234 19.156 8.602 1 94.25 35 LYS B C 1
ATOM 1617 O O . LYS B 1 35 ? 9.344 19.25 9.453 1 94.25 35 LYS B O 1
ATOM 1622 N N . ALA B 1 36 ? 10.555 20.078 7.754 1 95.06 36 ALA B N 1
ATOM 1623 C CA . ALA B 1 36 ? 9.742 21.297 7.703 1 95.06 36 ALA B CA 1
ATOM 1624 C C . ALA B 1 36 ? 8.328 20.984 7.219 1 95.06 36 ALA B C 1
ATOM 1626 O O . ALA B 1 36 ? 7.352 21.531 7.742 1 95.06 36 ALA B O 1
ATOM 1627 N N . GLU B 1 37 ? 8.195 20.094 6.277 1 94.94 37 GLU B N 1
ATOM 1628 C CA . GLU B 1 37 ? 6.906 19.734 5.691 1 94.94 37 GLU B CA 1
ATOM 1629 C C . GLU B 1 37 ? 6.098 18.844 6.621 1 94.94 37 GLU B C 1
ATOM 1631 O O . GLU B 1 37 ? 4.871 18.938 6.684 1 94.94 37 GLU B O 1
ATOM 1636 N N . PHE B 1 38 ? 6.797 17.984 7.293 1 97 38 PHE B N 1
ATOM 1637 C CA . PHE B 1 38 ? 6.16 16.984 8.141 1 97 38 PHE B CA 1
ATOM 1638 C C . PHE B 1 38 ? 6.688 17.062 9.562 1 97 38 PHE B C 1
ATOM 1640 O O . PHE B 1 38 ? 7.352 16.141 10.039 1 97 38 PHE B O 1
ATOM 1647 N N . PRO B 1 39 ? 6.289 18.047 10.328 1 93.94 39 PRO B N 1
ATOM 1648 C CA . PRO B 1 39 ? 6.891 18.297 11.641 1 93.94 39 PRO B CA 1
ATOM 1649 C C . PRO B 1 39 ? 6.395 17.344 12.719 1 93.94 39 PRO B C 1
ATOM 1651 O O . PRO B 1 39 ? 6.945 17.312 13.82 1 93.94 39 PRO B O 1
ATOM 1654 N N . ASN B 1 40 ? 5.438 16.438 12.375 1 94.19 40 ASN B N 1
ATOM 1655 C CA . ASN B 1 40 ? 4.785 15.656 13.422 1 94.19 40 ASN B CA 1
ATOM 1656 C C . ASN B 1 40 ? 5.281 14.211 13.445 1 94.19 40 ASN B C 1
ATOM 1658 O O . ASN B 1 40 ? 4.684 13.352 14.094 1 94.19 40 ASN B O 1
ATOM 1662 N N . ALA B 1 41 ? 6.363 13.93 12.711 1 94.94 41 ALA B N 1
ATOM 1663 C CA . ALA B 1 41 ? 6.812 12.547 12.641 1 94.94 41 ALA B CA 1
ATOM 1664 C C . ALA B 1 41 ? 8.336 12.461 12.617 1 94.94 41 ALA B C 1
ATOM 1666 O O . ALA B 1 41 ? 9.008 13.367 12.102 1 94.94 41 ALA B O 1
ATOM 1667 N N . PRO B 1 42 ? 8.844 11.383 13.219 1 96.06 42 PRO B N 1
ATOM 1668 C CA . PRO B 1 42 ? 10.281 11.148 13.062 1 96.06 42 PRO B CA 1
ATOM 1669 C C . PRO B 1 42 ? 10.703 11.016 11.602 1 96.06 42 PRO B C 1
ATOM 1671 O O . PRO B 1 42 ? 9.922 10.539 10.773 1 96.06 42 PRO B O 1
ATOM 1674 N N . ILE B 1 43 ? 11.922 11.391 11.32 1 96.62 43 ILE B N 1
ATOM 1675 C CA . ILE B 1 43 ? 12.438 11.438 9.953 1 96.62 43 ILE B CA 1
ATOM 1676 C C . ILE B 1 43 ? 12.383 10.047 9.336 1 96.62 43 ILE B C 1
ATOM 1678 O O . ILE B 1 43 ? 12.141 9.898 8.141 1 96.62 43 ILE B O 1
ATOM 1682 N N . GLU B 1 44 ? 12.539 9.016 10.195 1 96.75 44 GLU B N 1
ATOM 1683 C CA . GLU B 1 44 ? 12.555 7.641 9.695 1 96.75 44 GLU B CA 1
ATOM 1684 C C . GLU B 1 44 ? 11.195 7.25 9.117 1 96.75 44 GLU B C 1
ATOM 1686 O O . GLU B 1 44 ? 11.125 6.559 8.094 1 96.75 44 GLU B O 1
ATOM 1691 N N . ILE B 1 45 ? 10.156 7.695 9.758 1 97.88 45 ILE B N 1
ATOM 1692 C CA . ILE B 1 45 ? 8.812 7.395 9.281 1 97.88 45 ILE B CA 1
ATOM 1693 C C . ILE B 1 45 ? 8.523 8.195 8.016 1 97.88 45 ILE B C 1
ATOM 1695 O O . ILE B 1 45 ? 7.906 7.68 7.078 1 97.88 45 ILE B O 1
ATOM 1699 N N . ILE B 1 46 ? 8.977 9.422 7.977 1 98.19 46 ILE B N 1
ATOM 1700 C CA . ILE B 1 46 ? 8.812 10.258 6.797 1 98.19 46 ILE B CA 1
ATOM 1701 C C . ILE B 1 46 ? 9.492 9.609 5.598 1 98.19 46 ILE B C 1
ATOM 1703 O O . ILE B 1 46 ? 8.953 9.602 4.488 1 98.19 46 ILE B O 1
ATOM 1707 N N . LYS B 1 47 ? 10.648 9.062 5.844 1 97.38 47 LYS B N 1
ATOM 1708 C CA . LYS B 1 47 ? 11.383 8.398 4.77 1 97.38 47 LYS B CA 1
ATOM 1709 C C . LYS B 1 47 ? 10.633 7.168 4.266 1 97.38 47 LYS B C 1
ATOM 1711 O O . LYS B 1 47 ? 10.656 6.871 3.068 1 97.38 47 LYS B O 1
ATOM 1716 N N . VAL B 1 48 ? 9.977 6.41 5.152 1 98.19 48 VAL B N 1
ATOM 1717 C CA . VAL B 1 48 ? 9.148 5.285 4.73 1 98.19 48 VAL B CA 1
ATOM 1718 C C . VAL B 1 48 ? 8.031 5.777 3.812 1 98.19 48 VAL B C 1
ATOM 1720 O O . VAL B 1 48 ? 7.777 5.18 2.764 1 98.19 48 VAL B O 1
ATOM 1723 N N . PHE B 1 49 ? 7.402 6.852 4.191 1 98.69 49 PHE B N 1
ATOM 1724 C CA . PHE B 1 49 ? 6.355 7.453 3.371 1 98.69 49 PHE B CA 1
ATOM 1725 C C . PHE B 1 49 ? 6.891 7.82 1.992 1 98.69 49 PHE B C 1
ATOM 1727 O O . PHE B 1 49 ? 6.277 7.488 0.975 1 98.69 49 PHE B O 1
ATOM 1734 N N . GLU B 1 50 ? 7.965 8.492 1.956 1 98.06 50 GLU B N 1
ATOM 1735 C CA . GLU B 1 50 ? 8.57 8.891 0.689 1 98.06 50 GLU B CA 1
ATOM 1736 C C . GLU B 1 50 ? 8.883 7.676 -0.182 1 98.06 50 GLU B C 1
ATOM 1738 O O . GLU B 1 50 ? 8.672 7.703 -1.396 1 98.06 50 GLU B O 1
ATOM 1743 N N . ASP B 1 51 ? 9.414 6.684 0.462 1 98.06 51 ASP B N 1
ATOM 1744 C CA . ASP B 1 51 ? 9.758 5.473 -0.273 1 98.06 51 ASP B CA 1
ATOM 1745 C C . ASP B 1 51 ? 8.516 4.82 -0.875 1 98.06 51 ASP B C 1
ATOM 1747 O O . ASP B 1 51 ? 8.547 4.324 -2.002 1 98.06 51 ASP B O 1
ATOM 1751 N N . LEU B 1 52 ? 7.469 4.789 -0.128 1 98.81 52 LEU B N 1
ATOM 1752 C CA . LEU B 1 52 ? 6.219 4.254 -0.646 1 98.81 52 LEU B CA 1
ATOM 1753 C C . LEU B 1 52 ? 5.738 5.055 -1.852 1 98.81 52 LEU B C 1
ATOM 1755 O O . LEU B 1 52 ? 5.344 4.48 -2.869 1 98.81 52 LEU B O 1
ATOM 1759 N N . VAL B 1 53 ? 5.789 6.336 -1.763 1 98.75 53 VAL B N 1
ATOM 1760 C CA . VAL B 1 53 ? 5.352 7.215 -2.844 1 98.75 53 VAL B CA 1
ATOM 1761 C C . VAL B 1 53 ? 6.238 7.004 -4.07 1 98.75 53 VAL B C 1
ATOM 1763 O O . VAL B 1 53 ? 5.738 6.902 -5.191 1 98.75 53 VAL B O 1
ATOM 1766 N N . TYR B 1 54 ? 7.512 6.953 -3.846 1 98.25 54 TYR B N 1
ATOM 1767 C CA . TYR B 1 54 ? 8.453 6.73 -4.938 1 98.25 54 TYR B CA 1
ATOM 1768 C C . TYR B 1 54 ? 8.172 5.402 -5.633 1 98.25 54 TYR B C 1
ATOM 1770 O O . TYR B 1 54 ? 8.164 5.328 -6.863 1 98.25 54 TYR B O 1
ATOM 1778 N N . SER B 1 55 ? 7.973 4.375 -4.828 1 98.5 55 SER B N 1
ATOM 1779 C CA . SER B 1 55 ? 7.684 3.062 -5.391 1 98.5 55 SER B CA 1
ATOM 1780 C C . SER B 1 55 ? 6.402 3.084 -6.215 1 98.5 55 SER B C 1
ATOM 1782 O O . SER B 1 55 ? 6.344 2.494 -7.297 1 98.5 55 SER B O 1
ATOM 1784 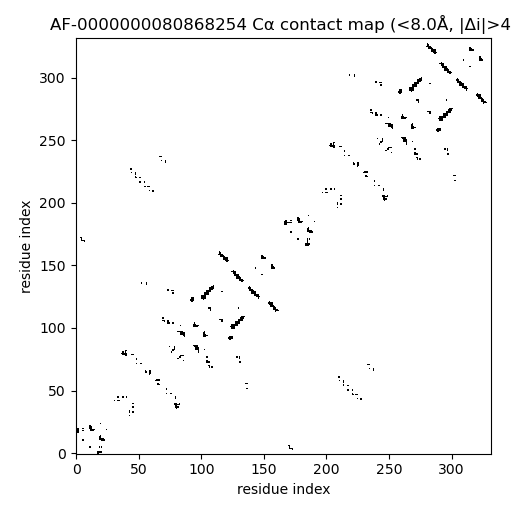N N . ALA B 1 56 ? 5.398 3.746 -5.715 1 98.75 56 ALA B N 1
ATOM 1785 C CA . ALA B 1 56 ? 4.137 3.861 -6.438 1 98.75 56 ALA B CA 1
ATOM 1786 C C . ALA B 1 56 ? 4.328 4.594 -7.762 1 98.75 56 ALA B C 1
ATOM 1788 O O . ALA B 1 56 ? 3.816 4.164 -8.797 1 98.75 56 ALA B O 1
ATOM 1789 N N . ALA B 1 57 ? 5.039 5.668 -7.723 1 98.62 57 ALA B N 1
ATOM 1790 C CA . ALA B 1 57 ? 5.309 6.441 -8.93 1 98.62 57 ALA B CA 1
ATOM 1791 C C . ALA B 1 57 ? 6.121 5.629 -9.938 1 98.62 57 ALA B C 1
ATOM 1793 O O . ALA B 1 57 ? 5.828 5.645 -11.133 1 98.62 57 ALA B O 1
ATOM 1794 N N . GLU B 1 58 ? 7.102 4.969 -9.445 1 98.06 58 GLU B N 1
ATOM 1795 C CA . GLU B 1 58 ? 7.945 4.152 -10.312 1 98.06 58 GLU B CA 1
ATOM 1796 C C . GLU B 1 58 ? 7.145 3.037 -10.969 1 98.06 58 GLU B C 1
ATOM 1798 O O . GLU B 1 58 ? 7.289 2.785 -12.172 1 98.06 58 GLU B O 1
ATOM 1803 N N . TYR B 1 59 ? 6.359 2.389 -10.195 1 98.38 59 TYR B N 1
ATOM 1804 C CA . TYR B 1 59 ? 5.523 1.334 -10.758 1 98.38 59 TYR B CA 1
ATOM 1805 C C . TYR B 1 59 ? 4.656 1.87 -11.891 1 98.38 59 TYR B C 1
ATOM 1807 O O . TYR B 1 59 ? 4.535 1.236 -12.938 1 98.38 59 TYR B O 1
ATOM 1815 N N . TYR B 1 60 ? 4.055 2.992 -11.664 1 98.19 60 TYR B N 1
ATOM 1816 C CA . TYR B 1 60 ? 3.225 3.605 -12.695 1 98.19 60 TYR B CA 1
ATOM 1817 C C . TYR B 1 60 ? 4.043 3.918 -13.945 1 98.19 60 TYR B C 1
ATOM 1819 O O . TYR B 1 60 ? 3.59 3.676 -15.07 1 98.19 60 TYR B O 1
ATOM 1827 N N . GLU B 1 61 ? 5.18 4.484 -13.773 1 97.94 61 GLU B N 1
ATOM 1828 C CA . GLU B 1 61 ? 6.035 4.824 -14.906 1 97.94 61 GLU B CA 1
ATOM 1829 C C . GLU B 1 61 ? 6.398 3.586 -15.719 1 97.94 61 GLU B C 1
ATOM 1831 O O . GLU B 1 61 ? 6.473 3.643 -16.953 1 97.94 61 GLU B O 1
ATOM 1836 N N . LEU B 1 62 ? 6.57 2.52 -15.023 1 96.69 62 LEU B N 1
ATOM 1837 C CA . LEU B 1 62 ? 7.023 1.287 -15.656 1 96.69 62 LEU B CA 1
ATOM 1838 C C . LEU B 1 62 ? 5.867 0.57 -16.344 1 96.69 62 LEU B C 1
ATOM 1840 O O . LEU B 1 62 ? 6.066 -0.116 -17.359 1 96.69 62 LEU B O 1
ATOM 1844 N N . THR B 1 63 ? 4.621 0.727 -15.852 1 96.44 63 THR B N 1
ATOM 1845 C CA . THR B 1 63 ? 3.566 -0.189 -16.266 1 96.44 63 THR B CA 1
ATOM 1846 C C . THR B 1 63 ? 2.359 0.581 -16.797 1 96.44 63 THR B C 1
ATOM 1848 O O . THR B 1 63 ? 1.502 0.011 -17.484 1 96.44 63 THR B O 1
ATOM 1851 N N . GLY B 1 64 ? 2.236 1.89 -16.375 1 96.06 64 GLY B N 1
ATOM 1852 C CA . GLY B 1 64 ? 1.039 2.654 -16.688 1 96.06 64 GLY B CA 1
ATOM 1853 C C . GLY B 1 64 ? -0.119 2.357 -15.75 1 96.06 64 GLY B C 1
ATOM 1854 O O . GLY B 1 64 ? -1.217 2.893 -15.93 1 96.06 64 GLY B O 1
ATOM 1855 N N . ARG B 1 65 ? 0.161 1.512 -14.734 1 95.69 65 ARG B N 1
ATOM 1856 C CA . ARG B 1 65 ? -0.879 1.135 -13.781 1 95.69 65 ARG B CA 1
ATOM 1857 C C . ARG B 1 65 ? -0.563 1.666 -12.391 1 95.69 65 ARG B C 1
ATOM 1859 O O . ARG B 1 65 ? 0.603 1.739 -11.992 1 95.69 65 ARG B O 1
ATOM 1866 N N . TYR B 1 66 ? -1.628 1.939 -11.625 1 97 66 TYR B N 1
ATOM 1867 C CA . TYR B 1 66 ? -1.446 2.436 -10.266 1 97 66 TYR B CA 1
ATOM 1868 C C . TYR B 1 66 ? -1.442 1.288 -9.258 1 97 66 TYR B C 1
ATOM 1870 O O . TYR B 1 66 ? -2.24 0.354 -9.375 1 97 66 TYR B O 1
ATOM 1878 N N . LEU B 1 67 ? -0.497 1.378 -8.32 1 97.75 67 LEU B N 1
ATOM 1879 C CA . LEU B 1 67 ? -0.655 0.543 -7.137 1 97.75 67 LEU B CA 1
ATOM 1880 C C . LEU B 1 67 ? -1.877 0.971 -6.332 1 97.75 67 LEU B C 1
ATOM 1882 O O . LEU B 1 67 ? -2.129 2.166 -6.168 1 97.75 67 LEU B O 1
ATOM 1886 N N . GLN B 1 68 ? -2.584 0.012 -5.875 1 96.94 68 GLN B N 1
ATOM 1887 C CA . GLN B 1 68 ? -3.803 0.301 -5.125 1 96.94 68 GLN B CA 1
ATOM 1888 C C . GLN B 1 68 ? -3.506 0.478 -3.639 1 96.94 68 GLN B C 1
ATOM 1890 O O . GLN B 1 68 ? -4.031 -0.261 -2.805 1 96.94 68 GLN B O 1
ATOM 1895 N N . ILE B 1 69 ? -2.637 1.515 -3.373 1 98.38 69 ILE B N 1
ATOM 1896 C CA . ILE B 1 69 ? -2.291 1.765 -1.978 1 98.38 69 ILE B CA 1
ATOM 1897 C C . ILE B 1 69 ? -2.641 3.205 -1.61 1 98.38 69 ILE B C 1
ATOM 1899 O O . ILE B 1 69 ? -2.088 3.762 -0.659 1 98.38 69 ILE B O 1
ATOM 1903 N N . TRP B 1 70 ? -3.586 3.791 -2.283 1 97.75 70 TRP B N 1
ATOM 1904 C CA . TRP B 1 70 ? -3.941 5.195 -2.113 1 97.75 70 TRP B CA 1
ATOM 1905 C C . TRP B 1 70 ? -4.441 5.465 -0.698 1 97.75 70 TRP B C 1
ATOM 1907 O O . TRP B 1 70 ? -4.055 6.453 -0.073 1 97.75 70 TRP B O 1
ATOM 1917 N N . GLY B 1 71 ? -5.301 4.598 -0.245 1 97 71 GLY B N 1
ATOM 1918 C CA . GLY B 1 71 ? -5.844 4.797 1.089 1 97 71 GLY B CA 1
ATOM 1919 C C . GLY B 1 71 ? -4.777 4.844 2.168 1 97 71 GLY B C 1
ATOM 1920 O O . GLY B 1 71 ? -4.809 5.715 3.041 1 97 71 GLY B O 1
ATOM 1921 N N . GLU B 1 72 ? -3.875 3.957 2.043 1 98.06 72 GLU B N 1
ATOM 1922 C CA . GLU B 1 72 ? -2.812 3.898 3.043 1 98.06 72 GLU B CA 1
ATOM 1923 C C . GLU B 1 72 ? -1.879 5.102 2.928 1 98.06 72 GLU B C 1
ATOM 1925 O O . GLU B 1 72 ? -1.429 5.641 3.941 1 98.06 72 GLU B O 1
ATOM 1930 N N . LEU B 1 73 ? -1.59 5.523 1.671 1 98.69 73 LEU B N 1
ATOM 1931 C CA . LEU B 1 73 ? -0.792 6.73 1.482 1 98.69 73 LEU B CA 1
ATOM 1932 C C . LEU B 1 73 ? -1.469 7.934 2.127 1 98.69 73 LEU B C 1
ATOM 1934 O O . LEU B 1 73 ? -0.809 8.75 2.775 1 98.69 73 LEU B O 1
ATOM 1938 N N . GLY B 1 74 ? -2.76 7.996 1.972 1 98.44 74 GLY B N 1
ATOM 1939 C CA . GLY B 1 74 ? -3.5 9.078 2.594 1 98.44 74 GLY B CA 1
ATOM 1940 C C . GLY B 1 74 ? -3.434 9.055 4.109 1 98.44 74 GLY B C 1
ATOM 1941 O O . GLY B 1 74 ? -3.262 10.102 4.746 1 98.44 74 GLY B O 1
ATOM 1942 N N . GLU B 1 75 ? -3.568 7.898 4.637 1 98.19 75 GLU B N 1
ATOM 1943 C CA . GLU B 1 75 ? -3.543 7.754 6.09 1 98.19 75 GLU B CA 1
ATOM 1944 C C . GLU B 1 75 ? -2.16 8.07 6.648 1 98.19 75 GLU B C 1
ATOM 1946 O O . GLU B 1 75 ? -2.041 8.727 7.691 1 98.19 75 GLU B O 1
ATOM 1951 N N . LEU B 1 76 ? -1.179 7.598 5.988 1 98.12 76 LEU B N 1
ATOM 1952 C CA . LEU B 1 76 ? 0.176 7.891 6.441 1 98.12 76 LEU B CA 1
ATOM 1953 C C . LEU B 1 76 ? 0.477 9.383 6.332 1 98.12 76 LEU B C 1
ATOM 1955 O O . LEU B 1 76 ? 1.102 9.961 7.223 1 98.12 76 LEU B O 1
ATOM 1959 N N . TYR B 1 77 ? 0.032 9.992 5.242 1 98.56 77 TYR B N 1
ATOM 1960 C CA . TYR B 1 77 ? 0.161 11.438 5.078 1 98.56 77 TYR B CA 1
ATOM 1961 C C . TYR B 1 77 ? -0.483 12.18 6.242 1 98.56 77 TYR B C 1
ATOM 1963 O O . TYR B 1 77 ? 0.097 13.133 6.777 1 98.56 77 TYR B O 1
ATOM 1971 N N . ALA B 1 78 ? -1.647 11.742 6.613 1 98.38 78 ALA B N 1
ATOM 1972 C CA . ALA B 1 78 ? -2.367 12.352 7.73 1 98.38 78 ALA B CA 1
ATOM 1973 C C . ALA B 1 78 ? -1.558 12.258 9.023 1 98.38 78 ALA B C 1
ATOM 1975 O O . ALA B 1 78 ? -1.503 13.211 9.797 1 98.38 78 ALA B O 1
ATOM 1976 N N . GLU B 1 79 ? -0.971 11.141 9.203 1 97.69 79 GLU B N 1
ATOM 1977 C CA . GLU B 1 79 ? -0.155 10.898 10.391 1 97.69 79 GLU B CA 1
ATOM 1978 C C . GLU B 1 79 ? 1.055 11.828 10.43 1 97.69 79 GLU B C 1
ATOM 1980 O O . GLU B 1 79 ? 1.289 12.516 11.422 1 97.69 79 GLU B O 1
ATOM 1985 N N . ILE B 1 80 ? 1.726 11.938 9.32 1 97.94 80 ILE B N 1
ATOM 1986 C CA . ILE B 1 80 ? 3.023 12.602 9.375 1 97.94 80 ILE B CA 1
ATOM 1987 C C . ILE B 1 80 ? 2.836 14.109 9.203 1 97.94 80 ILE B C 1
ATOM 1989 O O . ILE B 1 80 ? 3.619 14.906 9.734 1 97.94 80 ILE B O 1
ATOM 1993 N N . LYS B 1 81 ? 1.818 14.539 8.539 1 97.94 81 LYS B N 1
ATOM 1994 C CA . LYS B 1 81 ? 1.586 15.961 8.289 1 97.94 81 LYS B CA 1
ATOM 1995 C C . LYS B 1 81 ? 0.836 16.609 9.445 1 97.94 81 LYS B C 1
ATOM 1997 O O . LYS B 1 81 ? 1.181 17.719 9.875 1 97.94 81 LYS B O 1
ATOM 2002 N N . TYR B 1 82 ? -0.146 15.906 10.023 1 97.75 82 TYR B N 1
ATOM 2003 C CA . TYR B 1 82 ? -1.061 16.531 10.969 1 97.75 82 TYR B CA 1
ATOM 2004 C C . TYR B 1 82 ? -0.881 15.953 12.367 1 97.75 82 TYR B C 1
ATOM 2006 O O . TYR B 1 82 ? -1.448 16.453 13.336 1 97.75 82 TYR B O 1
ATOM 2014 N N . GLY B 1 83 ? -0.107 14.875 12.438 1 97.44 83 GLY B N 1
ATOM 2015 C CA . GLY B 1 83 ? 0.075 14.25 13.734 1 97.44 83 GLY B CA 1
ATOM 2016 C C . GLY B 1 83 ? -1.129 13.438 14.18 1 97.44 83 GLY B C 1
ATOM 2017 O O . GLY B 1 83 ? -1.37 13.281 15.383 1 97.44 83 GLY B O 1
ATOM 2018 N N . ILE B 1 84 ? -1.909 13 13.242 1 97.75 84 ILE B N 1
ATOM 2019 C CA . ILE B 1 84 ? -3.076 12.188 13.578 1 97.75 84 ILE B CA 1
ATOM 2020 C C . ILE B 1 84 ? -2.625 10.82 14.102 1 97.75 84 ILE B C 1
ATOM 2022 O O . ILE B 1 84 ? -1.812 10.141 13.469 1 97.75 84 ILE B O 1
ATOM 2026 N N . GLU B 1 85 ? -3.074 10.508 15.273 1 96.75 85 GLU B N 1
ATOM 2027 C CA . GLU B 1 85 ? -2.881 9.172 15.836 1 96.75 85 GLU B CA 1
ATOM 2028 C C . GLU B 1 85 ? -3.936 8.195 15.32 1 96.75 85 GLU B C 1
ATOM 2030 O O . GLU B 1 85 ? -5.086 8.234 15.758 1 96.75 85 GLU B O 1
ATOM 2035 N N . ARG B 1 86 ? -3.504 7.305 14.5 1 96.56 86 ARG B N 1
ATOM 2036 C CA . ARG B 1 86 ? -4.441 6.41 13.836 1 96.56 86 ARG B CA 1
ATOM 2037 C C . ARG B 1 86 ? -4.969 5.352 14.797 1 96.56 86 ARG B C 1
ATOM 2039 O O . ARG B 1 86 ? -4.219 4.82 15.617 1 96.56 86 ARG B O 1
ATOM 2046 N N . HIS B 1 87 ? -6.207 5.043 14.625 1 94.69 87 HIS B N 1
ATOM 2047 C CA . HIS B 1 87 ? -6.766 3.898 15.336 1 94.69 87 HIS B CA 1
ATOM 2048 C C . HIS B 1 87 ? -6.328 2.586 14.695 1 94.69 87 HIS B C 1
ATOM 2050 O O . HIS B 1 87 ? -5.805 2.582 13.578 1 94.69 87 HIS B O 1
ATOM 2056 N N . ARG B 1 88 ? -6.559 1.58 15.438 1 89.38 88 ARG B N 1
ATOM 2057 C CA . ARG B 1 88 ? -6.332 0.258 14.859 1 89.38 88 ARG B CA 1
ATOM 2058 C C . ARG B 1 88 ? -7.27 0.005 13.688 1 89.38 88 ARG B C 1
ATOM 2060 O O . ARG B 1 88 ? -8.391 0.519 13.656 1 89.38 88 ARG B O 1
ATOM 2067 N N . PRO B 1 89 ? -6.789 -0.808 12.75 1 82.75 89 PRO B N 1
ATOM 2068 C CA . PRO B 1 89 ? -7.668 -1.127 11.625 1 82.75 89 PRO B CA 1
ATOM 2069 C C . PRO B 1 89 ? -8.992 -1.751 12.07 1 82.75 89 PRO B C 1
ATOM 2071 O O . PRO B 1 89 ? -9.008 -2.598 12.961 1 82.75 89 PRO B O 1
ATOM 2074 N N . GLY B 1 90 ? -10.062 -1.258 11.453 1 79.56 90 GLY B N 1
ATOM 2075 C CA . GLY B 1 90 ? -11.359 -1.848 11.719 1 79.56 90 GLY B CA 1
ATOM 2076 C C . GLY B 1 90 ? -12.109 -1.173 12.852 1 79.56 90 GLY B C 1
ATOM 2077 O O . GLY B 1 90 ? -13.281 -1.467 13.094 1 79.56 90 GLY B O 1
ATOM 2078 N N . MET B 1 91 ? -11.43 -0.348 13.57 1 84.75 91 MET B N 1
ATOM 2079 C CA . MET B 1 91 ? -12.109 0.381 14.641 1 84.75 91 MET B CA 1
ATOM 2080 C C . MET B 1 91 ? -13.211 1.274 14.07 1 84.75 91 MET B C 1
ATOM 2082 O O . MET B 1 91 ? -13.008 1.939 13.055 1 84.75 91 MET B O 1
ATOM 2086 N N . ALA B 1 92 ? -14.328 1.261 14.789 1 83.44 92 ALA B N 1
ATOM 2087 C CA . ALA B 1 92 ? -15.5 1.997 14.32 1 83.44 92 ALA B CA 1
ATOM 2088 C C . ALA B 1 92 ? -15.406 3.473 14.703 1 83.44 92 ALA B C 1
ATOM 2090 O O . ALA B 1 92 ? -14.68 3.838 15.625 1 83.44 92 ALA B O 1
ATOM 2091 N N . GLY B 1 93 ? -16.141 4.289 13.883 1 86.94 93 GLY B N 1
ATOM 2092 C CA . GLY B 1 93 ? -16.312 5.684 14.25 1 86.94 93 GLY B CA 1
ATOM 2093 C C . GLY B 1 93 ? -15.43 6.629 13.469 1 86.94 93 GLY B C 1
ATOM 2094 O O . GLY B 1 93 ? -15.914 7.395 12.633 1 86.94 93 GLY B O 1
ATOM 2095 N N . SER B 1 94 ? -14.148 6.562 13.883 1 93.69 94 SER B N 1
ATOM 2096 C CA . SER B 1 94 ? -13.203 7.445 13.211 1 93.69 94 SER B CA 1
ATOM 2097 C C . SER B 1 94 ? -11.906 6.711 12.883 1 93.69 94 SER B C 1
ATOM 2099 O O . SER B 1 94 ? -11.688 5.59 13.344 1 93.69 94 SER B O 1
ATOM 2101 N N . ASP B 1 95 ? -11.102 7.355 12.039 1 96.06 95 ASP B N 1
ATOM 2102 C CA . ASP B 1 95 ? -9.852 6.734 11.625 1 96.06 95 ASP B CA 1
ATOM 2103 C C . ASP B 1 95 ? -8.719 7.082 12.594 1 96.06 95 ASP B C 1
ATOM 2105 O O . ASP B 1 95 ? -7.672 6.434 12.594 1 96.06 95 ASP B O 1
ATOM 2109 N N . GLY B 1 96 ? -8.938 8.133 13.367 1 97.38 96 GLY B N 1
ATOM 2110 C CA . GLY B 1 96 ? -7.91 8.539 14.312 1 97.38 96 GLY B CA 1
ATOM 2111 C C . GLY B 1 96 ? -8.289 9.773 15.109 1 97.38 96 GLY B C 1
ATOM 2112 O O . GLY B 1 96 ? -9.445 10.219 15.07 1 97.38 96 GLY B O 1
ATOM 2113 N N . ARG B 1 97 ? -7.281 10.219 15.875 1 97.44 97 ARG B N 1
ATOM 2114 C CA . ARG B 1 97 ? -7.496 11.398 16.703 1 97.44 97 ARG B CA 1
ATOM 2115 C C . ARG B 1 97 ? -6.41 12.445 16.469 1 97.44 97 ARG B C 1
ATOM 2117 O O . ARG B 1 97 ? -5.254 12.102 16.219 1 97.44 97 ARG B O 1
ATOM 2124 N N . MET B 1 98 ? -6.781 13.609 16.516 1 97.12 98 MET B N 1
ATOM 2125 C CA . MET B 1 98 ? -5.914 14.781 16.547 1 97.12 98 MET B CA 1
ATOM 2126 C C . MET B 1 98 ? -6.281 15.695 17.719 1 97.12 98 MET B C 1
ATOM 2128 O O . MET B 1 98 ? -7.215 16.5 17.609 1 97.12 98 MET B O 1
ATOM 2132 N N . GLY B 1 99 ? -5.57 15.547 18.859 1 95.88 99 GLY B N 1
ATOM 2133 C CA . GLY B 1 99 ? -6.043 16.172 20.078 1 95.88 99 GLY B CA 1
ATOM 2134 C C . GLY B 1 99 ? -7.406 15.656 20.516 1 95.88 99 GLY B C 1
ATOM 2135 O O . GLY B 1 99 ? -7.605 14.453 20.672 1 95.88 99 GLY B O 1
ATOM 2136 N N . ASN B 1 100 ? -8.336 16.547 20.594 1 96.69 100 ASN B N 1
ATOM 2137 C CA . ASN B 1 100 ? -9.68 16.203 21.047 1 96.69 100 ASN B CA 1
ATOM 2138 C C . ASN B 1 100 ? -10.594 15.875 19.875 1 96.69 100 ASN B C 1
ATOM 2140 O O . ASN B 1 100 ? -11.758 15.516 20.062 1 96.69 100 ASN B O 1
ATOM 2144 N N . ASP B 1 101 ? -10.102 15.891 18.719 1 97.88 101 ASP B N 1
ATOM 2145 C CA . ASP B 1 101 ? -10.93 15.688 17.531 1 97.88 101 ASP B CA 1
ATOM 2146 C C . ASP B 1 101 ? -10.867 14.234 17.062 1 97.88 101 ASP B C 1
ATOM 2148 O O . ASP B 1 101 ? -9.797 13.617 17.094 1 97.88 101 ASP B O 1
ATOM 2152 N N . TRP B 1 102 ? -11.984 13.727 16.781 1 97.75 102 TRP B N 1
ATOM 2153 C CA . TRP B 1 102 ? -12.094 12.469 16.047 1 97.75 102 TRP B CA 1
ATOM 2154 C C . TRP B 1 102 ? -12.078 12.719 14.539 1 97.75 102 TRP B C 1
ATOM 2156 O O . TRP B 1 102 ? -12.914 13.469 14.016 1 97.75 102 TRP B O 1
ATOM 2166 N N . VAL B 1 103 ? -11.156 12.086 13.844 1 98.06 103 VAL B N 1
ATOM 2167 C CA . VAL B 1 103 ? -10.906 12.477 12.453 1 98.06 103 VAL B CA 1
ATOM 2168 C C . VAL B 1 103 ? -11.219 11.305 11.531 1 98.06 103 VAL B C 1
ATOM 2170 O O . VAL B 1 103 ? -10.75 10.18 11.75 1 98.06 103 VAL B O 1
ATOM 2173 N N . GLU B 1 104 ? -12.109 11.562 10.578 1 97.56 104 GLU B N 1
ATOM 2174 C CA . GLU B 1 104 ? -12.281 10.672 9.438 1 97.56 104 GLU B CA 1
ATOM 2175 C C . GLU B 1 104 ? -11.375 11.078 8.281 1 97.56 104 GLU B C 1
ATOM 2177 O O . GLU B 1 104 ? -11.242 12.258 7.969 1 97.56 104 GLU B O 1
ATOM 2182 N N . ILE B 1 105 ? -10.633 10.125 7.672 1 97.75 105 ILE B N 1
ATOM 2183 C CA . ILE B 1 105 ? -9.703 10.406 6.59 1 97.75 105 ILE B CA 1
ATOM 2184 C C . ILE B 1 105 ? -10.219 9.797 5.289 1 97.75 105 ILE B C 1
ATOM 2186 O O . ILE B 1 105 ? -10.594 8.617 5.258 1 97.75 105 ILE B O 1
ATOM 2190 N N . LYS B 1 106 ? -10.281 10.57 4.191 1 97.19 106 LYS B N 1
ATOM 2191 C CA . LYS B 1 106 ? -10.633 10.102 2.855 1 97.19 106 LYS B CA 1
ATOM 2192 C C . LYS B 1 106 ? -9.594 10.547 1.827 1 97.19 106 LYS B C 1
ATOM 2194 O O . LYS B 1 106 ? -9.102 11.68 1.891 1 97.19 106 LYS B O 1
ATOM 2199 N N . THR B 1 107 ? -9.32 9.688 0.933 1 97.5 107 THR B N 1
ATOM 2200 C CA . THR B 1 107 ? -8.328 9.977 -0.098 1 97.5 107 THR B CA 1
ATOM 2201 C C . THR B 1 107 ? -8.992 10.086 -1.469 1 97.5 107 THR B C 1
ATOM 2203 O O . THR B 1 107 ? -9.859 9.281 -1.81 1 97.5 107 THR B O 1
ATOM 2206 N N . ILE B 1 108 ? -8.703 11.102 -2.166 1 97.31 108 ILE B N 1
ATOM 2207 C CA . ILE B 1 108 ? -9.055 11.234 -3.574 1 97.31 108 ILE B CA 1
ATOM 2208 C C . ILE B 1 108 ? -7.852 10.875 -4.441 1 97.31 108 ILE B C 1
ATOM 2210 O O . ILE B 1 108 ? -6.867 11.617 -4.492 1 97.31 108 ILE B O 1
ATOM 2214 N N . SER B 1 109 ? -7.957 9.734 -5.047 1 96.81 109 SER B N 1
ATOM 2215 C CA . SER B 1 109 ? -6.887 9.273 -5.926 1 96.81 109 SER B CA 1
ATOM 2216 C C . SER B 1 109 ? -7.086 9.781 -7.352 1 96.81 109 SER B C 1
ATOM 2218 O O . SER B 1 109 ? -8.156 10.281 -7.691 1 96.81 109 SER B O 1
ATOM 2220 N N . PRO B 1 110 ? -6.066 9.656 -8.227 1 95 110 PRO B N 1
ATOM 2221 C CA . PRO B 1 110 ? -6.215 10.07 -9.625 1 95 110 PRO B CA 1
ATOM 2222 C C . PRO B 1 110 ? -7.285 9.273 -10.367 1 95 110 PRO B C 1
ATOM 2224 O O . PRO B 1 110 ? -7.789 9.719 -11.398 1 95 110 PRO B O 1
ATOM 2227 N N . GLU B 1 111 ? -7.559 8.156 -9.805 1 92.25 111 GLU B N 1
ATOM 2228 C CA . GLU B 1 111 ? -8.516 7.293 -10.477 1 92.25 111 GLU B CA 1
ATOM 2229 C C . GLU B 1 111 ? -9.953 7.688 -10.141 1 92.25 111 GLU B C 1
ATOM 2231 O O . GLU B 1 111 ? -10.891 7.258 -10.812 1 92.25 111 GLU B O 1
ATOM 2236 N N . LYS B 1 112 ? -10.023 8.484 -9.039 1 84.19 112 LYS B N 1
ATOM 2237 C CA . LYS B 1 112 ? -11.344 8.906 -8.586 1 84.19 112 LYS B CA 1
ATOM 2238 C C . LYS B 1 112 ? -11.742 10.242 -9.211 1 84.19 112 LYS B C 1
ATOM 2240 O O . LYS B 1 112 ? -11.016 11.234 -9.086 1 84.19 112 LYS B O 1
ATOM 2245 N N . GLY B 1 113 ? -12.117 10.461 -10.461 1 69.56 113 GLY B N 1
ATOM 2246 C CA . GLY B 1 113 ? -12.328 11.617 -11.32 1 69.56 113 GLY B CA 1
ATOM 2247 C C . GLY B 1 113 ? -13.188 12.688 -10.672 1 69.56 113 GLY B C 1
ATOM 2248 O O . GLY B 1 113 ? -13.07 13.867 -11.008 1 69.56 113 GLY B O 1
ATOM 2249 N N . LYS B 1 114 ? -13.961 12.43 -9.734 1 76.19 114 LYS B N 1
ATOM 2250 C CA . LYS B 1 114 ? -14.961 13.453 -9.453 1 76.19 114 LYS B CA 1
ATOM 2251 C C . LYS B 1 114 ? -14.555 14.289 -8.234 1 76.19 114 LYS B C 1
ATOM 2253 O O . LYS B 1 114 ? -15.148 15.336 -7.973 1 76.19 114 LYS B O 1
ATOM 2258 N N . GLY B 1 115 ? -13.562 13.945 -7.617 1 87.94 115 GLY B N 1
ATOM 2259 C CA . GLY B 1 115 ? -13.117 14.703 -6.461 1 87.94 115 GLY B CA 1
ATOM 2260 C C . GLY B 1 115 ? -14.125 14.703 -5.324 1 87.94 115 GLY B C 1
ATOM 2261 O O . GLY B 1 115 ? -14.148 15.625 -4.508 1 87.94 115 GLY B O 1
ATOM 2262 N N . LYS B 1 116 ? -15.039 13.766 -5.363 1 91.56 116 LYS B N 1
ATOM 2263 C CA . LYS B 1 116 ? -16.094 13.68 -4.352 1 91.56 116 LYS B CA 1
ATOM 2264 C C . LYS B 1 116 ? -15.805 12.555 -3.363 1 91.56 116 LYS B C 1
ATOM 2266 O O . LYS B 1 116 ? -15.367 11.469 -3.758 1 91.56 116 LYS B O 1
ATOM 2271 N N . VAL B 1 117 ? -15.969 12.922 -2.061 1 95 117 VAL B N 1
ATOM 2272 C CA . VAL B 1 117 ? -15.867 11.883 -1.041 1 95 117 VAL B CA 1
ATOM 2273 C C . VAL B 1 117 ? -17.188 11.789 -0.268 1 95 117 VAL B C 1
ATOM 2275 O O . VAL B 1 117 ? -17.891 12.781 -0.114 1 95 117 VAL B O 1
ATOM 2278 N N . VAL B 1 118 ? -17.469 10.562 0.152 1 93.62 118 VAL B N 1
ATOM 2279 C CA . VAL B 1 118 ? -18.703 10.273 0.884 1 93.62 118 VAL B CA 1
ATOM 2280 C C . VAL B 1 118 ? -18.359 9.688 2.254 1 93.62 118 VAL B C 1
ATOM 2282 O O . VAL B 1 118 ? -17.469 8.844 2.375 1 93.62 118 VAL B O 1
ATOM 2285 N N . VAL B 1 119 ? -19 10.219 3.307 1 95.19 119 VAL B N 1
ATOM 2286 C CA . VAL B 1 119 ? -18.828 9.695 4.656 1 95.19 119 VAL B CA 1
ATOM 2287 C C . VAL B 1 119 ? -20.188 9.352 5.258 1 95.19 119 VAL B C 1
ATOM 2289 O O . VAL B 1 119 ? -21.203 9.945 4.879 1 95.19 119 VAL B O 1
ATOM 2292 N N . LYS B 1 120 ? -20.141 8.422 6.188 1 93.31 120 LYS B N 1
ATOM 2293 C CA . LYS B 1 120 ? -21.375 8.07 6.891 1 93.31 120 LYS B CA 1
ATOM 2294 C C . LYS B 1 120 ? -21.703 9.109 7.961 1 93.31 120 LYS B C 1
ATOM 2296 O O . LYS B 1 120 ? -20.875 9.43 8.805 1 93.31 120 LYS B O 1
ATOM 2301 N N . ARG B 1 121 ? -22.969 9.5 7.977 1 91.5 121 ARG B N 1
ATOM 2302 C CA . ARG B 1 121 ? -23.406 10.477 8.969 1 91.5 121 ARG B CA 1
ATOM 2303 C C . ARG B 1 121 ? -23.375 9.883 10.375 1 91.5 121 ARG B C 1
ATOM 2305 O O . ARG B 1 121 ? -23.141 10.602 11.352 1 91.5 121 ARG B O 1
ATOM 2312 N N . ALA B 1 122 ? -23.531 8.609 10.445 1 90.5 122 ALA B N 1
ATOM 2313 C CA . ALA B 1 122 ? -23.531 7.926 11.734 1 90.5 122 ALA B CA 1
ATOM 2314 C C . ALA B 1 122 ? -22.109 7.797 12.289 1 90.5 122 ALA B C 1
ATOM 2316 O O . ALA B 1 122 ? -21.922 7.402 13.445 1 90.5 122 ALA B O 1
ATOM 2317 N N . GLY B 1 123 ? -21.156 8.117 11.5 1 91.44 123 GLY B N 1
ATOM 2318 C CA . GLY B 1 123 ? -19.781 8.039 11.977 1 91.44 12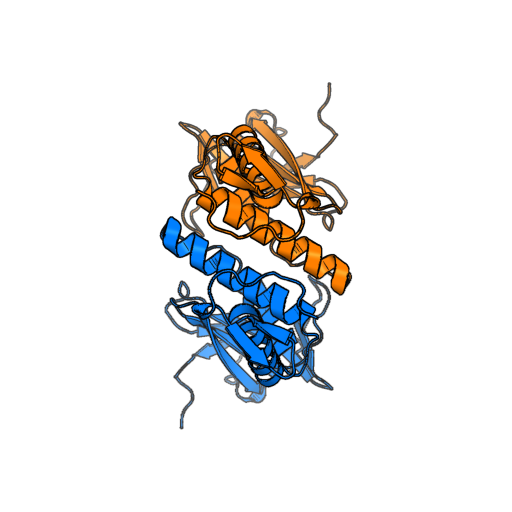3 GLY B CA 1
ATOM 2319 C C . GLY B 1 123 ? -19.5 8.984 13.133 1 91.44 123 GLY B C 1
ATOM 2320 O O . GLY B 1 123 ? -20 10.109 13.164 1 91.44 123 GLY B O 1
ATOM 2321 N N . ASN B 1 124 ? -18.625 8.5 13.969 1 94.12 124 ASN B N 1
ATOM 2322 C CA . ASN B 1 124 ? -18.281 9.297 15.141 1 94.12 124 ASN B CA 1
ATOM 2323 C C . ASN B 1 124 ? -17 10.117 14.898 1 94.12 124 ASN B C 1
ATOM 2325 O O . ASN B 1 124 ? -15.953 9.812 15.469 1 94.12 124 ASN B O 1
ATOM 2329 N N . PHE B 1 125 ? -17.219 11.117 14.188 1 97.06 125 PHE B N 1
ATOM 2330 C CA . PHE B 1 125 ? -16.125 12.055 13.914 1 97.06 125 PHE B CA 1
ATOM 2331 C C . PHE B 1 125 ? -16.641 13.492 13.93 1 97.06 125 PHE B C 1
ATOM 2333 O O . PHE B 1 125 ? -17.812 13.742 13.68 1 97.06 125 PHE B O 1
ATOM 2340 N N . ASN B 1 126 ? -15.734 14.422 14.234 1 97.38 126 ASN B N 1
ATOM 2341 C CA . ASN B 1 126 ? -16.109 15.828 14.148 1 97.38 126 ASN B CA 1
ATOM 2342 C C . ASN B 1 126 ? -15.234 16.578 13.148 1 97.38 126 ASN B C 1
ATOM 2344 O O . ASN B 1 126 ? -15.469 17.766 12.875 1 97.38 126 ASN B O 1
ATOM 2348 N N . LYS B 1 127 ? -14.172 15.906 12.562 1 97.62 127 LYS B N 1
ATOM 2349 C CA . LYS B 1 127 ? -13.336 16.438 11.484 1 97.62 127 LYS B CA 1
ATOM 2350 C C . LYS B 1 127 ? -13.203 15.43 10.352 1 97.62 127 LYS B C 1
ATOM 2352 O O . LYS B 1 127 ? -13.062 14.227 10.586 1 97.62 127 LYS B O 1
ATOM 2357 N N . LEU B 1 128 ? -13.273 15.945 9.117 1 97.69 128 LEU B N 1
ATOM 2358 C CA . LEU B 1 128 ? -12.953 15.164 7.926 1 97.69 128 LEU B CA 1
ATOM 2359 C C . LEU B 1 128 ? -11.688 15.68 7.262 1 97.69 128 LEU B C 1
ATOM 2361 O O . LEU B 1 128 ? -11.602 16.859 6.902 1 97.69 128 LEU B O 1
ATOM 2365 N N . LEU B 1 129 ? -10.711 14.82 7.191 1 98.25 129 LEU B N 1
ATOM 2366 C CA . LEU B 1 129 ? -9.523 15.148 6.402 1 98.25 129 LEU B CA 1
ATOM 2367 C C . LEU B 1 129 ? -9.609 14.523 5.012 1 98.25 129 LEU B C 1
ATOM 2369 O O . LEU B 1 129 ? -9.727 13.305 4.883 1 98.25 129 LEU B O 1
ATOM 2373 N N . VAL B 1 130 ? -9.57 15.367 4.008 1 97.75 130 VAL B N 1
ATOM 2374 C CA . VAL B 1 130 ? -9.523 14.883 2.631 1 97.75 130 VAL B CA 1
ATOM 2375 C C . VAL B 1 130 ? -8.109 15.055 2.076 1 97.75 130 VAL B C 1
ATOM 2377 O O . VAL B 1 130 ? -7.562 16.172 2.086 1 97.75 130 VAL B O 1
ATOM 2380 N N . VAL B 1 131 ? -7.527 14 1.679 1 98.12 131 VAL B N 1
ATOM 2381 C CA . VAL B 1 131 ? -6.207 13.992 1.058 1 98.12 131 VAL B CA 1
ATOM 2382 C C . VAL B 1 131 ? -6.34 13.719 -0.438 1 98.12 131 VAL B C 1
ATOM 2384 O O . VAL B 1 131 ? -6.844 12.664 -0.835 1 98.12 131 VAL B O 1
ATOM 2387 N N . LYS B 1 132 ? -5.934 14.648 -1.224 1 97.56 132 LYS B N 1
ATOM 2388 C CA . LYS B 1 132 ? -5.969 14.484 -2.676 1 97.56 132 LYS B CA 1
ATOM 2389 C C . LYS B 1 132 ? -4.578 14.203 -3.23 1 97.56 132 LYS B C 1
ATOM 2391 O O . LYS B 1 132 ? -3.623 14.922 -2.916 1 97.56 132 LYS B O 1
ATOM 2396 N N . ILE B 1 133 ? -4.453 13.18 -3.979 1 98 133 ILE B N 1
ATOM 2397 C CA . ILE B 1 133 ? -3.215 12.797 -4.648 1 98 133 ILE B CA 1
ATOM 2398 C C . ILE B 1 133 ? -3.4 12.875 -6.164 1 98 133 ILE B C 1
ATOM 2400 O O . ILE B 1 133 ? -4.332 12.281 -6.711 1 98 133 ILE B O 1
ATOM 2404 N N . ASP B 1 134 ? -2.549 13.586 -6.812 1 96.81 134 ASP B N 1
ATOM 2405 C CA . ASP B 1 134 ? -2.75 13.75 -8.25 1 96.81 134 ASP B CA 1
ATOM 2406 C C . ASP B 1 134 ? -1.902 12.758 -9.039 1 96.81 134 ASP B C 1
ATOM 2408 O O . ASP B 1 134 ? -1.263 11.875 -8.461 1 96.81 134 ASP B O 1
ATOM 2412 N N . GLU B 1 135 ? -1.854 12.859 -10.344 1 96.5 135 GLU B N 1
ATOM 2413 C CA . GLU B 1 135 ? -1.202 11.898 -11.234 1 96.5 135 GLU B CA 1
ATOM 2414 C C . GLU B 1 135 ? 0.316 11.969 -11.102 1 96.5 135 GLU B C 1
ATOM 2416 O O . GLU B 1 135 ? 1.021 11.039 -11.492 1 96.5 135 GLU B O 1
ATOM 2421 N N . SER B 1 136 ? 0.802 13.07 -10.539 1 97.38 136 SER B N 1
ATOM 2422 C CA . SER B 1 136 ? 2.238 13.219 -10.336 1 97.38 136 SER B CA 1
ATOM 2423 C C . SER B 1 136 ? 2.629 12.852 -8.906 1 97.38 136 SER B C 1
ATOM 2425 O O . SER B 1 136 ? 3.74 13.156 -8.461 1 97.38 136 SER B O 1
ATOM 2427 N N . PHE B 1 137 ? 1.633 12.305 -8.086 1 98 137 PHE B N 1
ATOM 2428 C CA . PHE B 1 137 ? 1.827 11.828 -6.715 1 98 137 PHE B CA 1
ATOM 2429 C C . PHE B 1 137 ? 2.133 12.992 -5.781 1 98 137 PHE B C 1
ATOM 2431 O O . PHE B 1 137 ? 2.912 12.852 -4.836 1 98 137 PHE B O 1
ATOM 2438 N N . LYS B 1 138 ? 1.577 14.148 -6.172 1 97.62 138 LYS B N 1
ATOM 2439 C CA . LYS B 1 138 ? 1.607 15.289 -5.262 1 97.62 138 LYS B CA 1
ATOM 2440 C C . LYS B 1 138 ? 0.39 15.297 -4.344 1 97.62 138 LYS B C 1
ATOM 2442 O O . LYS B 1 138 ? -0.72 14.977 -4.773 1 97.62 138 LYS B O 1
ATOM 2447 N N . PHE B 1 139 ? 0.586 15.742 -3.107 1 97.94 139 PHE B N 1
ATOM 2448 C CA . PHE B 1 139 ? -0.444 15.672 -2.078 1 97.94 139 PHE B CA 1
ATOM 2449 C C . PHE B 1 139 ? -0.987 17.062 -1.757 1 97.94 139 PHE B C 1
ATOM 2451 O O . PHE B 1 139 ? -0.223 18.016 -1.648 1 97.94 139 PHE B O 1
ATOM 2458 N N . GLU B 1 140 ? -2.248 17.156 -1.708 1 97.06 140 GLU B N 1
ATOM 2459 C CA . GLU B 1 140 ? -2.979 18.266 -1.104 1 97.06 140 GLU B CA 1
ATOM 2460 C C . GLU B 1 140 ? -3.975 17.766 -0.061 1 97.06 140 GLU B C 1
ATOM 2462 O O . GLU B 1 140 ? -4.41 16.609 -0.111 1 97.06 140 GLU B O 1
ATOM 2467 N N . SER B 1 141 ? -4.246 18.641 0.946 1 97.75 141 SER B N 1
ATOM 2468 C CA . SER B 1 141 ? -5.195 18.172 1.957 1 97.75 141 SER B CA 1
ATOM 2469 C C . SER B 1 141 ? -6.004 19.344 2.521 1 97.75 141 SER B C 1
ATOM 2471 O O . SER B 1 141 ? -5.559 20.484 2.488 1 97.75 141 SER B O 1
ATOM 2473 N N . ARG B 1 142 ? -7.184 18.984 2.957 1 97.31 142 ARG B N 1
ATOM 2474 C CA . ARG B 1 142 ? -8.086 19.922 3.6 1 97.31 142 ARG B CA 1
ATOM 2475 C C . ARG B 1 142 ? -8.781 19.297 4.805 1 97.31 142 ARG B C 1
ATOM 2477 O O . ARG B 1 142 ? -9.266 18.172 4.727 1 97.31 142 ARG B O 1
ATOM 2484 N N . MET B 1 143 ? -8.75 20.047 5.855 1 97.19 143 MET B N 1
ATOM 2485 C CA . MET B 1 143 ? -9.5 19.672 7.047 1 97.19 143 MET B CA 1
ATOM 2486 C C . MET B 1 143 ? -10.867 20.359 7.066 1 97.19 143 MET B C 1
ATOM 2488 O O . MET B 1 143 ? -10.953 21.578 7.039 1 97.19 143 MET B O 1
ATOM 2492 N N . ILE B 1 144 ? -11.922 19.562 7.141 1 96.06 144 ILE B N 1
ATOM 2493 C CA . ILE B 1 144 ? -13.281 20.078 7.086 1 96.06 144 ILE B CA 1
ATOM 2494 C C . ILE B 1 144 ? -14.008 19.781 8.398 1 96.06 144 ILE B C 1
ATOM 2496 O O . ILE B 1 144 ? -13.984 18.641 8.875 1 96.06 144 ILE B O 1
ATOM 2500 N N . ASP B 1 145 ? -14.625 20.828 8.977 1 96.12 145 ASP B N 1
ATOM 2501 C CA . ASP B 1 145 ? -15.516 20.578 10.109 1 96.12 145 ASP B CA 1
ATOM 2502 C C . ASP B 1 145 ? -16.75 19.812 9.672 1 96.12 145 ASP B C 1
ATOM 2504 O O . ASP B 1 145 ? -17.375 20.141 8.664 1 96.12 145 ASP B O 1
ATOM 2508 N N . ARG B 1 146 ? -17.062 18.812 10.461 1 94.12 146 ARG B N 1
ATOM 2509 C CA . ARG B 1 146 ? -18.234 18 10.148 1 94.12 146 ARG B CA 1
ATOM 2510 C C . ARG B 1 146 ? -19.469 18.875 9.945 1 94.12 146 ARG B C 1
ATOM 2512 O O . ARG B 1 146 ? -20.312 18.562 9.102 1 94.12 146 ARG B O 1
ATOM 2519 N N . LYS B 1 147 ? -19.641 19.891 10.672 1 91.38 147 LYS B N 1
ATOM 2520 C CA . LYS B 1 147 ? -20.797 20.766 10.609 1 91.38 147 LYS B CA 1
ATOM 2521 C C . LYS B 1 147 ? -20.922 21.422 9.234 1 91.38 147 LYS B C 1
ATOM 2523 O O . LYS B 1 147 ? -21.984 21.922 8.867 1 91.38 147 LYS B O 1
ATOM 2528 N N . LYS B 1 148 ? -19.781 21.438 8.539 1 90.69 148 LYS B N 1
ATOM 2529 C CA . LYS B 1 148 ? -19.781 22.078 7.227 1 90.69 148 LYS B CA 1
ATOM 2530 C C . LYS B 1 148 ? -20.219 21.094 6.145 1 90.69 148 LYS B C 1
ATOM 2532 O O . LYS B 1 148 ? -20.406 21.484 4.988 1 90.69 148 LYS B O 1
ATOM 2537 N N . LEU B 1 149 ? -20.297 19.828 6.703 1 89.5 149 LEU B N 1
ATOM 2538 C CA . LEU B 1 149 ? -20.797 18.844 5.754 1 89.5 149 LEU B CA 1
ATOM 2539 C C . LEU B 1 149 ? -22.312 18.906 5.629 1 89.5 149 LEU B C 1
ATOM 2541 O O . LEU B 1 149 ? -23 19.281 6.582 1 89.5 149 LEU B O 1
ATOM 2545 N N . GLY B 1 150 ? -22.859 19.297 4.625 1 74.81 150 GLY B N 1
ATOM 2546 C CA . GLY B 1 150 ? -24.266 19.5 4.355 1 74.81 150 GLY B CA 1
ATOM 2547 C C . GLY B 1 150 ? -25.172 18.75 5.32 1 74.81 150 GLY B C 1
ATOM 2548 O O . GLY B 1 150 ? -24.875 17.609 5.691 1 74.81 150 GLY B O 1
ATOM 2549 N N . LYS B 1 151 ? -26 19.531 5.852 1 74.19 151 LYS B N 1
ATOM 2550 C CA . LYS B 1 151 ? -27.078 18.953 6.648 1 74.19 151 LYS B CA 1
ATOM 2551 C C . LYS B 1 151 ? -28.047 18.172 5.773 1 74.19 151 LYS B C 1
ATOM 2553 O O . LYS B 1 151 ? -28.188 18.453 4.582 1 74.19 151 LYS B O 1
ATOM 2558 N N . GLY B 1 152 ? -28.203 16.734 6.227 1 72.88 152 GLY B N 1
ATOM 2559 C CA . GLY B 1 152 ? -29.188 15.977 5.477 1 72.88 152 GLY B CA 1
ATOM 2560 C C . GLY B 1 152 ? -29.688 14.75 6.215 1 72.88 152 GLY B C 1
ATOM 2561 O O . GLY B 1 152 ? -29.203 14.43 7.305 1 72.88 152 GLY B O 1
ATOM 2562 N N . LYS B 1 153 ? -30.812 14.289 5.582 1 79.19 153 LYS B N 1
ATOM 2563 C CA . LYS B 1 153 ? -31.484 13.172 6.23 1 79.19 153 LYS B CA 1
ATOM 2564 C C . LYS B 1 153 ? -30.938 11.836 5.719 1 79.19 153 LYS B C 1
ATOM 2566 O O . LYS B 1 153 ? -31.25 10.781 6.273 1 79.19 153 LYS B O 1
ATOM 2571 N N . GLY B 1 154 ? -30.078 11.961 4.797 1 86.38 154 GLY B N 1
ATOM 2572 C CA . GLY B 1 154 ? -29.594 10.703 4.246 1 86.38 154 GLY B CA 1
ATOM 2573 C C . GLY B 1 154 ? -28.516 10.055 5.09 1 86.38 154 GLY B C 1
ATOM 2574 O O . GLY B 1 154 ? -28 10.672 6.023 1 86.38 154 GLY B O 1
ATOM 2575 N N . LYS B 1 155 ? -28.25 8.891 4.812 1 93.62 155 LYS B N 1
ATOM 2576 C CA . LYS B 1 155 ? -27.297 8.086 5.566 1 93.62 155 LYS B CA 1
ATOM 2577 C C . LYS B 1 155 ? -25.875 8.617 5.391 1 93.62 155 LYS B C 1
ATOM 2579 O O . LYS B 1 155 ? -25.016 8.383 6.238 1 93.62 155 LYS B O 1
ATOM 2584 N N . ASN B 1 156 ? -25.766 9.406 4.195 1 95.12 156 ASN B N 1
ATOM 2585 C CA . ASN B 1 156 ? -24.406 9.82 3.855 1 95.12 156 ASN B CA 1
ATOM 2586 C C . ASN B 1 156 ? -24.312 11.336 3.697 1 95.12 156 ASN B C 1
ATOM 2588 O O . ASN B 1 156 ? -25.312 12 3.428 1 95.12 156 ASN B O 1
ATOM 2592 N N . ALA B 1 157 ? -23.188 11.836 3.969 1 93.31 157 ALA B N 1
ATOM 2593 C CA . ALA B 1 157 ? -22.781 13.195 3.619 1 93.31 157 ALA B CA 1
ATOM 2594 C C . ALA B 1 157 ? -21.641 13.188 2.613 1 93.31 157 ALA B C 1
ATOM 2596 O O . ALA B 1 157 ? -20.922 12.188 2.475 1 93.31 157 ALA B O 1
ATOM 2597 N N . SER B 1 158 ? -21.531 14.336 1.878 1 92.25 158 SER B N 1
ATOM 2598 C CA . SER B 1 158 ? -20.5 14.359 0.847 1 92.25 158 SER B CA 1
ATOM 2599 C C . SER B 1 158 ? -19.719 15.672 0.874 1 92.25 158 SER B C 1
ATOM 2601 O O . SER B 1 158 ? -20.219 16.672 1.397 1 92.25 158 SER B O 1
ATOM 2603 N N . TYR B 1 159 ? -18.562 15.586 0.47 1 93.31 159 TYR B N 1
ATOM 2604 C CA . TYR B 1 159 ? -17.688 16.719 0.23 1 93.31 159 TYR B CA 1
ATOM 2605 C C . TYR B 1 159 ? -17.078 16.656 -1.165 1 93.31 159 TYR B C 1
ATOM 2607 O O . TYR B 1 159 ? -16.625 15.602 -1.599 1 93.31 159 TYR B O 1
ATOM 2615 N N . SER B 1 160 ? -17.156 17.812 -1.93 1 92.75 160 SER B N 1
ATOM 2616 C CA . SER B 1 160 ? -16.562 17.891 -3.264 1 92.75 160 SER B CA 1
ATOM 2617 C C . SER B 1 160 ? -15.367 18.828 -3.283 1 92.75 160 SER B C 1
ATOM 2619 O O . SER B 1 160 ? -15.492 20.016 -2.965 1 92.75 160 SER B O 1
ATOM 2621 N N . TRP B 1 161 ? -14.297 18.219 -3.668 1 93.06 161 TRP B N 1
ATOM 2622 C CA . TRP B 1 161 ? -13.055 18.984 -3.754 1 93.06 161 TRP B CA 1
ATOM 2623 C C . TRP B 1 161 ? -13.188 20.109 -4.781 1 93.06 161 TRP B C 1
ATOM 2625 O O . TRP B 1 161 ? -13.547 19.859 -5.938 1 93.06 161 TRP B O 1
ATOM 2635 N N . GLY B 1 162 ? -12.93 21.344 -4.453 1 85 162 GLY B N 1
ATOM 2636 C CA . GLY B 1 162 ? -12.984 22.484 -5.352 1 85 162 GLY B CA 1
ATOM 2637 C C . GLY B 1 162 ? -14.312 23.219 -5.301 1 85 162 GLY B C 1
ATOM 2638 O O . GLY B 1 162 ? -14.477 24.266 -5.938 1 85 162 GLY B O 1
ATOM 2639 N N . SER B 1 163 ? -15.328 22.641 -4.625 1 70.69 163 SER B N 1
ATOM 2640 C CA . SER B 1 163 ? -16.609 23.312 -4.57 1 70.69 163 SER B CA 1
ATOM 2641 C C . SER B 1 163 ? -16.703 24.266 -3.369 1 70.69 163 SER B C 1
ATOM 2643 O O . SER B 1 163 ? -17.75 24.859 -3.111 1 70.69 163 SER B O 1
ATOM 2645 N N . GLU B 1 164 ? -15.68 24.297 -2.561 1 57.75 164 GLU B N 1
ATOM 2646 C CA . GLU B 1 164 ? -15.781 25.125 -1.364 1 57.75 164 GLU B CA 1
ATOM 2647 C C . GLU B 1 164 ? -16.062 26.578 -1.726 1 57.75 164 GLU B C 1
ATOM 2649 O O . GLU B 1 164 ? -15.508 27.109 -2.693 1 57.75 164 GLU B O 1
ATOM 2654 N N . SER B 1 165 ? -17.203 26.969 -1.552 1 49.44 165 SER B N 1
ATOM 2655 C CA . SER B 1 165 ? -17.562 28.375 -1.713 1 49.44 165 SER B CA 1
ATOM 2656 C C . SER B 1 165 ? -16.531 29.281 -1.047 1 49.44 165 SER B C 1
ATOM 2658 O O . SER B 1 165 ? -16.094 29.016 0.076 1 49.44 165 SER B O 1
ATOM 2660 N N . GLU B 1 166 ? -15.75 30.188 -1.84 1 38.72 166 GLU B N 1
ATOM 2661 C CA . GLU B 1 166 ? -15.125 31.359 -1.24 1 38.72 166 GLU B CA 1
ATOM 2662 C C . GLU B 1 166 ? -16.109 32.125 -0.336 1 38.72 166 GLU B C 1
ATOM 2664 O O . GLU B 1 166 ? -17.297 32.156 -0.622 1 38.72 166 GLU B O 1
#

Sequence (332 aa):
MTGLPISDPSDGIWDDGEWISWEWINGQLHEQDLKAEFPNAPIEIIKVFEDLVYSAAEYYELTGRYLQIWGELGELYAEIKYGIERHRPGMAGSDGRMGNDWVEIKTISPEKGKGKVVVKRAGNFNKLLVVKIDESFKFESRMIDRKKLGKGKGKNASYSWGSESEMTGLPISDPSDGIWDDGEWISWEWINGQLHEQDLKAEFPNAPIEIIKVFEDLVYSAAEYYELTGRYLQIWGELGELYAEIKYGIERHRPGMAGSDGRMGNDWVEIKTISPEKGKGKVVVKRAGNFNKLLVVKIDESFKFESRMIDRKKLGKGKGKNASYSWGSESE

Foldseek 3Di:
DPPDDDPDLVQFDDDPNDTDGPVNVVVVVVLVVQCVQFVQDDSVLSVVLVVVLVVQLVVCVVPVDGDPCQVVSQVSCCCRRQVWAADDPPDFAAGTDRVPWGEHEEEAEQVNPFQKDKDFPPGNGQKYKYWYQHSNRDIDIDIDGPVPFDDDDDRMTMDHPPPPDD/DPPDDDPDLVQADDDPNDTDGPVNVVVVVVLVVLCVQFVQDDSVLSVVLVVVLVVQLVVCVVPVDGDPCQVVSQVSCCCRRQVWDADDPPDFAAGTDRVPWGEHEEEAEQVNPFQKDKDFPPGNGQKYKYWYQHSNRDIDIDIDGPVPFDDDDDRMTMDHPPPPDD

Nearest PDB structures (foldseek):
  8rpx-assembly2_C  TM=6.644E-01  e=6.849E-04  Nitrolancea hollandica
  4e5e-assembly4_D  TM=3.872E-01  e=2.356E+00  Influenza A virus (A/Viet Nam/1203/2004(H5N1))
  8rpx-assembly2_C  TM=6.646E-01  e=5.464E-04  Nitrolancea hollandica